Protein AF-A0A4P6JXM2-F1 (afdb_monomer)

Radius of gyration: 18.48 Å; Cα contacts (8 Å, |Δi|>4): 340; chains: 1; bounding box: 54×43×45 Å

Structure (mmCIF, N/CA/C/O backbone):
data_AF-A0A4P6JXM2-F1
#
_entry.id   AF-A0A4P6JXM2-F1
#
loop_
_atom_site.group_PDB
_atom_site.id
_atom_site.type_symbol
_atom_site.label_atom_id
_atom_site.label_alt_id
_atom_site.label_comp_id
_atom_site.label_asym_id
_atom_site.label_entity_id
_atom_site.label_seq_id
_atom_site.pdbx_PDB_ins_code
_atom_site.Cartn_x
_atom_site.Cartn_y
_atom_site.Cartn_z
_atom_site.occupancy
_atom_site.B_iso_or_equiv
_atom_site.auth_seq_id
_atom_site.auth_comp_id
_atom_site.auth_asym_id
_atom_site.auth_atom_id
_atom_site.pdbx_PDB_model_num
ATOM 1 N N . MET A 1 1 ? 5.314 -1.981 25.422 1.00 39.31 1 MET A N 1
ATOM 2 C CA . MET A 1 1 ? 3.845 -2.108 25.389 1.00 39.31 1 MET A CA 1
ATOM 3 C C . MET A 1 1 ? 3.475 -2.281 23.929 1.00 39.31 1 MET A C 1
ATOM 5 O O . MET A 1 1 ? 3.374 -1.284 23.226 1.00 39.31 1 MET A O 1
ATOM 9 N N . GLU A 1 2 ? 3.422 -3.528 23.458 1.00 47.41 2 GLU A N 1
ATOM 10 C CA . GLU A 1 2 ? 2.857 -3.852 22.143 1.00 47.41 2 GLU A CA 1
ATOM 11 C C . GLU A 1 2 ? 1.411 -3.376 22.163 1.00 47.41 2 GLU A C 1
ATOM 13 O O . GLU A 1 2 ? 0.568 -3.934 22.863 1.00 47.41 2 GLU A O 1
ATOM 18 N N . ARG A 1 3 ? 1.136 -2.256 21.499 1.00 58.00 3 ARG A N 1
ATOM 19 C CA . ARG A 1 3 ? -0.247 -1.892 21.225 1.00 58.00 3 ARG A CA 1
ATOM 20 C C . ARG A 1 3 ? -0.728 -2.881 20.171 1.00 58.00 3 ARG A C 1
ATOM 22 O O . ARG A 1 3 ? -0.088 -3.007 19.132 1.00 58.00 3 ARG A O 1
ATOM 29 N N . ASP A 1 4 ? -1.815 -3.578 20.479 1.00 75.75 4 ASP A N 1
ATOM 30 C CA . ASP A 1 4 ? -2.520 -4.462 19.554 1.00 75.75 4 ASP A CA 1
ATOM 31 C C . ASP A 1 4 ? -2.720 -3.745 18.208 1.00 75.75 4 ASP A C 1
ATOM 33 O O . ASP A 1 4 ? -3.303 -2.654 18.163 1.00 75.75 4 ASP A O 1
ATOM 37 N N . LEU A 1 5 ? -2.197 -4.335 17.126 1.00 71.56 5 LEU A N 1
ATOM 38 C CA . LEU A 1 5 ? -2.261 -3.772 15.777 1.00 71.56 5 LEU A CA 1
ATOM 39 C C . LEU A 1 5 ? -3.699 -3.412 15.426 1.00 71.56 5 LEU A C 1
ATOM 41 O O . LEU A 1 5 ? -3.955 -2.329 14.906 1.00 71.56 5 LEU A O 1
ATOM 45 N N . GLN A 1 6 ? -4.645 -4.291 15.760 1.00 80.94 6 GLN A N 1
ATOM 46 C CA . GLN A 1 6 ? -6.045 -4.072 15.429 1.00 80.94 6 GLN A CA 1
ATOM 47 C C . GLN A 1 6 ? -6.554 -2.781 16.066 1.00 80.94 6 GLN A C 1
ATOM 49 O O . GLN A 1 6 ? -7.245 -2.002 15.415 1.00 80.94 6 GLN A O 1
ATOM 54 N N . THR A 1 7 ? -6.182 -2.536 17.323 1.00 83.19 7 THR A N 1
ATOM 55 C CA . THR A 1 7 ? -6.529 -1.312 18.043 1.00 83.19 7 THR A CA 1
ATOM 56 C C . THR A 1 7 ? -5.940 -0.076 17.362 1.00 83.19 7 THR A C 1
ATOM 58 O O . THR A 1 7 ? -6.651 0.911 17.189 1.00 83.19 7 THR A O 1
ATOM 61 N N . LEU A 1 8 ? -4.681 -0.125 16.918 1.00 82.50 8 LEU A N 1
ATOM 62 C CA . LEU A 1 8 ? -4.044 1.003 16.230 1.00 82.50 8 LEU A CA 1
ATOM 63 C C . LEU A 1 8 ? -4.659 1.291 14.858 1.00 82.50 8 LEU A C 1
ATOM 65 O O . LEU A 1 8 ? -4.983 2.444 14.580 1.00 82.50 8 LEU A O 1
ATOM 69 N N . VAL A 1 9 ? -4.865 0.268 14.022 1.00 86.06 9 VAL A N 1
ATOM 70 C CA . VAL A 1 9 ? -5.478 0.453 12.695 1.00 86.06 9 VAL A CA 1
ATOM 71 C C . VAL A 1 9 ? -6.907 0.985 12.825 1.00 86.06 9 VAL A C 1
ATOM 73 O O . VAL A 1 9 ? -7.291 1.892 12.091 1.00 86.06 9 VAL A O 1
ATOM 76 N N . LYS A 1 10 ? -7.677 0.504 13.810 1.00 88.12 10 LYS A N 1
ATOM 77 C CA . LYS A 1 10 ? -9.028 1.017 14.106 1.00 88.12 10 LYS A CA 1
ATOM 78 C C . LYS A 1 10 ? -9.034 2.478 14.560 1.00 88.12 10 LYS A C 1
ATOM 80 O O . LYS A 1 10 ? -10.001 3.186 14.311 1.00 88.12 10 LYS A O 1
ATOM 85 N N . GLN A 1 11 ? -7.985 2.923 15.252 1.00 87.38 11 GLN A N 1
ATOM 86 C CA . GLN A 1 11 ? -7.869 4.291 15.770 1.00 87.38 11 GLN A CA 1
ATOM 87 C C . GLN A 1 11 ? -7.306 5.287 14.748 1.00 87.38 11 GLN A C 1
ATOM 89 O O . GLN A 1 11 ? -7.303 6.492 15.016 1.00 87.38 11 GLN A O 1
ATOM 94 N N . ALA A 1 12 ? -6.819 4.817 13.597 1.00 87.44 12 ALA A N 1
ATOM 95 C CA . ALA A 1 12 ? -6.304 5.689 12.554 1.00 87.44 12 ALA A CA 1
ATOM 96 C C . ALA A 1 12 ? -7.409 6.617 12.030 1.00 87.44 12 ALA A C 1
ATOM 98 O O . ALA A 1 12 ? -8.479 6.173 11.622 1.00 87.44 12 ALA A O 1
ATOM 99 N N . LYS A 1 13 ? -7.121 7.924 12.012 1.00 88.25 13 LYS A N 1
ATOM 100 C CA . LYS A 1 13 ? -8.018 8.969 11.479 1.00 88.25 13 LYS A CA 1
ATOM 101 C C . LYS A 1 13 ? -8.026 9.037 9.948 1.00 88.25 13 LYS A C 1
ATOM 103 O O . LYS A 1 13 ? -8.664 9.908 9.370 1.00 88.25 13 LYS A O 1
ATOM 108 N N . PHE A 1 14 ? -7.285 8.145 9.307 1.00 89.81 14 PHE A N 1
ATOM 109 C CA . PHE A 1 14 ? -7.137 8.041 7.869 1.00 89.81 14 PHE A CA 1
ATOM 110 C C . PHE A 1 14 ? -7.419 6.602 7.435 1.00 89.81 14 PHE A C 1
ATOM 112 O O . PHE A 1 14 ? -7.177 5.667 8.209 1.00 89.81 14 PHE A O 1
ATOM 119 N N . PRO A 1 15 ? -7.912 6.407 6.203 1.00 92.06 15 PRO A N 1
ATOM 120 C CA . PRO A 1 15 ? -8.035 5.082 5.626 1.00 92.06 15 PRO A CA 1
ATOM 121 C C . PRO A 1 15 ? -6.678 4.375 5.565 1.00 92.06 15 PRO A C 1
ATOM 123 O O . PRO A 1 15 ? -5.698 4.915 5.051 1.00 92.06 15 PRO A O 1
ATOM 126 N N . VAL A 1 16 ? -6.642 3.153 6.076 1.00 90.94 16 VAL A N 1
ATOM 127 C CA . VAL A 1 16 ? -5.524 2.221 5.969 1.00 90.94 16 VAL A CA 1
ATOM 128 C C . VAL A 1 16 ? -5.906 1.186 4.931 1.00 90.94 16 VAL A C 1
ATOM 130 O O . VAL A 1 16 ? -6.971 0.572 5.025 1.00 90.94 16 VAL A O 1
ATOM 133 N N . TYR A 1 17 ? -5.048 1.011 3.936 1.00 91.19 17 TYR A N 1
ATOM 134 C CA . TYR A 1 17 ? -5.307 0.120 2.812 1.00 91.19 17 TYR A CA 1
ATOM 135 C C . TYR A 1 17 ? -4.596 -1.216 2.999 1.00 91.19 17 TYR A C 1
ATOM 137 O O . TYR A 1 17 ? -3.490 -1.269 3.530 1.00 91.19 17 TYR A O 1
ATOM 145 N N . GLY A 1 18 ? -5.226 -2.293 2.539 1.00 88.69 18 GLY A N 1
ATOM 146 C CA . GLY A 1 18 ? -4.646 -3.633 2.483 1.00 88.69 18 GLY A CA 1
ATOM 147 C C . GLY A 1 18 ? -5.402 -4.523 1.497 1.00 88.69 18 GLY A C 1
ATOM 148 O O . GLY A 1 18 ? -6.355 -4.071 0.863 1.00 88.69 18 GLY A O 1
ATOM 149 N N . LEU A 1 19 ? -4.995 -5.786 1.368 1.00 86.06 19 LEU A N 1
ATOM 150 C CA . LEU A 1 19 ? -5.594 -6.738 0.430 1.00 86.06 19 LEU A CA 1
ATOM 151 C C . LEU A 1 19 ? -6.576 -7.701 1.106 1.00 86.06 19 LEU A C 1
ATOM 153 O O . LEU A 1 19 ? -6.327 -8.219 2.189 1.00 86.06 19 LEU A O 1
ATOM 157 N N . ALA A 1 20 ? -7.681 -8.000 0.423 1.00 77.94 20 ALA A N 1
ATOM 158 C CA . ALA A 1 20 ? -8.535 -9.123 0.792 1.00 77.94 20 ALA A CA 1
ATOM 159 C C . ALA A 1 20 ? -7.985 -10.430 0.197 1.00 77.94 20 ALA A C 1
ATOM 161 O O . ALA A 1 20 ? -7.642 -10.471 -0.982 1.00 77.94 20 ALA A O 1
ATOM 162 N N . GLY A 1 21 ? -8.001 -11.509 0.981 1.00 66.19 21 GLY A N 1
ATOM 163 C CA . GLY A 1 21 ? -7.594 -12.843 0.532 1.00 66.19 21 GLY A CA 1
ATOM 164 C C . GLY A 1 21 ? -6.140 -13.144 0.876 1.00 66.19 21 GLY A C 1
ATOM 165 O O . GLY A 1 21 ? -5.266 -12.371 0.521 1.00 66.19 21 GLY A O 1
ATOM 166 N N . ASN A 1 22 ? -5.940 -14.255 1.595 1.00 58.00 22 ASN A N 1
ATOM 167 C CA . ASN A 1 22 ? -4.700 -14.772 2.193 1.00 58.00 22 ASN A CA 1
ATOM 168 C C . ASN A 1 22 ? -3.392 -14.371 1.481 1.00 58.00 22 ASN A C 1
ATOM 170 O O . ASN A 1 22 ? -2.848 -15.194 0.743 1.00 58.00 22 ASN A O 1
ATOM 174 N N . PRO A 1 23 ? -2.822 -13.178 1.736 1.00 59.41 23 PRO A N 1
ATOM 175 C CA . PRO A 1 23 ? -1.459 -12.912 1.319 1.00 59.41 23 PRO A CA 1
ATOM 176 C C . PRO A 1 23 ? -0.582 -13.746 2.254 1.00 59.41 23 PRO A C 1
ATOM 178 O O . PRO A 1 23 ? -0.659 -13.603 3.480 1.00 59.41 23 PRO A O 1
ATOM 181 N N . HIS A 1 24 ? 0.206 -14.664 1.707 1.00 54.72 24 HIS A N 1
ATOM 182 C CA . HIS A 1 24 ? 1.182 -15.387 2.512 1.00 54.72 24 HIS A CA 1
ATOM 183 C C . HIS A 1 24 ? 2.220 -14.385 3.052 1.00 54.72 24 HIS A C 1
ATOM 185 O O . HIS A 1 24 ? 2.596 -13.430 2.374 1.00 54.72 24 HIS A O 1
ATOM 191 N N . ASN A 1 25 ? 2.682 -14.568 4.291 1.00 54.59 25 ASN A N 1
ATOM 192 C CA . ASN A 1 25 ? 3.687 -13.690 4.907 1.00 54.59 25 ASN A CA 1
ATOM 193 C C . ASN A 1 25 ? 3.277 -12.203 4.978 1.00 54.59 25 ASN A C 1
ATOM 195 O O . ASN A 1 25 ? 4.122 -11.324 4.812 1.00 54.59 25 ASN A O 1
ATOM 199 N N . LEU A 1 26 ? 1.996 -11.897 5.209 1.00 57.56 26 LEU A N 1
ATOM 200 C CA . LEU A 1 26 ? 1.593 -10.533 5.554 1.00 57.56 26 LEU A CA 1
ATOM 201 C C . LEU A 1 26 ? 2.164 -10.152 6.928 1.00 57.56 26 LEU A C 1
ATOM 203 O O . LEU A 1 26 ? 1.788 -10.696 7.965 1.00 57.56 26 LEU A O 1
ATOM 207 N N . THR A 1 27 ? 3.063 -9.181 6.920 1.00 56.16 27 THR A N 1
ATOM 208 C CA . THR A 1 27 ? 3.785 -8.637 8.060 1.00 56.16 27 THR A CA 1
ATOM 209 C C . THR A 1 27 ? 3.441 -7.160 8.234 1.00 56.16 27 THR A C 1
ATOM 211 O O . THR A 1 27 ? 3.540 -6.347 7.322 1.00 56.16 27 THR A O 1
ATOM 214 N N . LEU A 1 28 ? 3.066 -6.746 9.441 1.00 56.09 28 LEU A N 1
ATOM 215 C CA . LEU A 1 28 ? 3.112 -5.328 9.789 1.00 56.09 28 LEU A CA 1
ATOM 216 C C . LEU A 1 28 ? 4.582 -4.889 9.803 1.00 56.09 28 LEU A C 1
ATOM 218 O O . LEU A 1 28 ? 5.353 -5.362 10.636 1.00 56.09 28 LEU A O 1
ATOM 222 N N . HIS A 1 29 ? 4.972 -3.996 8.897 1.00 61.19 29 HIS A N 1
ATOM 223 C CA . HIS A 1 29 ? 6.368 -3.575 8.785 1.00 61.19 29 HIS A CA 1
ATOM 224 C C . HIS A 1 29 ? 6.705 -2.418 9.721 1.00 61.19 29 HIS A C 1
ATOM 226 O O . HIS A 1 29 ? 7.770 -2.416 10.337 1.00 61.19 29 HIS A O 1
ATOM 232 N N . SER A 1 30 ? 5.824 -1.422 9.840 1.00 59.56 30 SER A N 1
ATOM 233 C CA . SER A 1 30 ? 6.087 -0.267 10.699 1.00 59.56 30 SER A CA 1
ATOM 234 C C . SER A 1 30 ? 4.834 0.542 11.022 1.00 59.56 30 SER A C 1
ATOM 236 O O . SER A 1 30 ? 3.824 0.497 10.321 1.00 59.56 30 SER A O 1
ATOM 238 N N . ILE A 1 31 ? 4.921 1.299 12.114 1.00 62.62 31 ILE A N 1
ATOM 239 C CA . ILE A 1 31 ? 3.939 2.298 12.531 1.00 62.62 31 ILE A CA 1
ATOM 240 C C . ILE A 1 31 ? 4.691 3.616 12.701 1.00 62.62 31 ILE A C 1
ATOM 242 O O . ILE A 1 31 ? 5.679 3.669 13.437 1.00 62.62 31 ILE A O 1
ATOM 246 N N . GLY A 1 32 ? 4.226 4.668 12.032 1.00 60.72 32 GLY A N 1
ATOM 247 C CA . GLY A 1 32 ? 4.713 6.025 12.230 1.00 60.72 32 GLY A CA 1
ATOM 248 C C . GLY A 1 32 ? 3.842 6.772 13.230 1.00 60.72 32 GLY A C 1
ATOM 249 O O . GLY A 1 32 ? 2.612 6.728 13.172 1.00 60.72 32 GLY A O 1
ATOM 250 N N . THR A 1 33 ? 4.480 7.489 14.148 1.00 62.28 33 THR A N 1
ATOM 251 C CA . THR A 1 33 ? 3.801 8.458 15.013 1.00 62.28 33 THR A CA 1
ATOM 252 C C . THR A 1 33 ? 4.514 9.793 14.914 1.00 62.28 33 THR A C 1
ATOM 254 O O . THR A 1 33 ? 5.730 9.839 15.119 1.00 62.28 33 THR A O 1
ATOM 257 N N . SER A 1 34 ? 3.775 10.869 14.665 1.00 60.78 34 SER A N 1
ATOM 258 C CA . SER A 1 34 ? 4.279 12.226 14.843 1.00 60.78 34 SER A CA 1
ATOM 259 C C . SER A 1 34 ? 4.007 12.697 16.272 1.00 60.78 34 SER A C 1
ATOM 261 O O . SER A 1 34 ? 3.017 12.330 16.915 1.00 60.78 34 SER A O 1
ATOM 263 N N . TRP A 1 35 ? 4.937 13.492 16.792 1.00 53.62 35 TRP A N 1
ATOM 264 C CA . TRP A 1 35 ? 4.847 14.090 18.117 1.00 53.62 35 TRP A CA 1
ATOM 265 C C . TRP A 1 35 ? 4.840 15.600 17.947 1.00 53.62 35 TRP A C 1
ATOM 267 O O . TRP A 1 35 ? 5.842 16.180 17.528 1.00 53.62 35 TRP A O 1
ATOM 277 N N . LEU A 1 36 ? 3.717 16.233 18.273 1.00 59.06 36 LEU A N 1
ATOM 278 C CA . LEU A 1 36 ? 3.655 17.682 18.400 1.00 59.06 36 LEU A CA 1
ATOM 279 C C . LEU A 1 36 ? 4.019 18.069 19.847 1.00 59.06 36 LEU A C 1
ATOM 281 O O . LEU A 1 36 ? 3.627 17.365 20.786 1.00 59.06 36 LEU A O 1
ATOM 285 N N . PRO A 1 37 ? 4.794 19.149 20.070 1.00 49.28 37 PRO A N 1
ATOM 286 C CA . PRO A 1 37 ? 5.128 19.599 21.417 1.00 49.28 37 PRO A CA 1
ATOM 287 C C . PRO A 1 37 ? 3.859 19.857 22.242 1.00 49.28 37 PRO A C 1
ATOM 289 O O . PRO A 1 37 ? 3.015 20.649 21.840 1.00 49.28 37 PRO A O 1
ATOM 292 N N . ASN A 1 38 ? 3.755 19.222 23.414 1.00 57.38 38 ASN A N 1
ATOM 293 C CA . ASN A 1 38 ? 2.612 19.297 24.342 1.00 57.38 38 ASN A CA 1
ATOM 294 C C . ASN A 1 38 ? 1.303 18.631 23.877 1.00 57.38 38 ASN A C 1
ATOM 296 O O . ASN A 1 38 ? 0.279 18.805 24.538 1.00 57.38 38 ASN A O 1
ATOM 300 N N . GLU A 1 39 ? 1.323 17.828 22.813 1.00 63.88 39 GLU A N 1
ATOM 301 C CA . GLU A 1 39 ? 0.159 17.052 22.378 1.00 63.88 39 GLU A CA 1
ATOM 302 C C . GLU A 1 39 ? 0.365 15.543 22.556 1.00 63.88 39 GLU A C 1
ATOM 304 O O . GLU A 1 39 ? 1.475 15.041 22.753 1.00 63.88 39 GLU A O 1
ATOM 309 N N . GLN A 1 40 ? -0.740 14.797 22.517 1.00 68.50 40 GLN A N 1
ATOM 310 C CA . GLN A 1 40 ? -0.688 13.339 22.465 1.00 68.50 40 GLN A CA 1
ATOM 311 C C . GLN A 1 40 ? -0.105 12.893 21.120 1.00 68.50 40 GLN A C 1
ATOM 313 O O . GLN A 1 40 ? -0.401 13.498 20.094 1.00 68.50 40 GLN A O 1
ATOM 318 N N . ALA A 1 41 ? 0.688 11.814 21.122 1.00 69.69 41 ALA A N 1
ATOM 319 C CA . ALA A 1 41 ? 1.208 11.211 19.896 1.00 69.69 41 ALA A CA 1
ATOM 320 C C . ALA A 1 41 ? 0.080 10.970 18.890 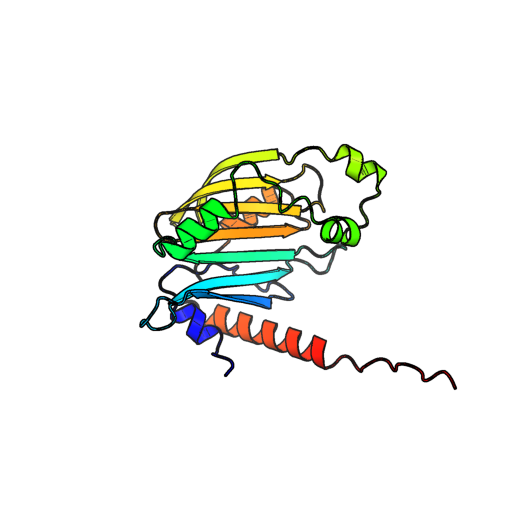1.00 69.69 41 ALA A C 1
ATOM 322 O O . ALA A 1 41 ? -0.892 10.272 19.202 1.00 69.69 41 ALA A O 1
ATOM 323 N N . ILE A 1 42 ? 0.235 11.512 17.685 1.00 73.81 42 ILE A N 1
ATOM 324 C CA . ILE A 1 42 ? -0.713 11.313 16.599 1.00 73.81 42 ILE A CA 1
ATOM 325 C C . ILE A 1 42 ? -0.159 10.196 15.722 1.00 73.81 42 ILE A C 1
ATOM 327 O O . ILE A 1 42 ? 0.968 10.248 15.233 1.00 73.81 42 ILE A O 1
ATOM 331 N N . LEU A 1 43 ? -0.956 9.146 15.550 1.00 82.31 43 LEU A N 1
ATOM 332 C CA . LEU A 1 43 ? -0.685 8.119 14.556 1.00 82.31 43 LEU A CA 1
ATOM 333 C C . LEU A 1 43 ? -0.762 8.774 13.174 1.00 82.3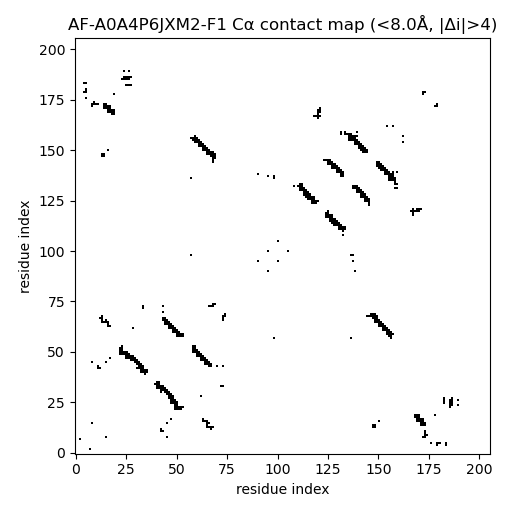1 43 LEU A C 1
ATOM 335 O O . LEU A 1 43 ? -1.826 9.269 12.803 1.00 82.31 43 LEU A O 1
ATOM 339 N N . ASN A 1 44 ? 0.351 8.799 12.443 1.00 83.44 44 ASN A N 1
ATOM 340 C CA . ASN A 1 44 ? 0.444 9.498 11.161 1.00 83.44 44 ASN A CA 1
ATOM 341 C C . ASN A 1 44 ? 0.730 8.565 9.983 1.00 83.44 44 ASN A C 1
ATOM 343 O O . ASN A 1 44 ? 0.467 8.952 8.844 1.00 83.44 44 ASN A O 1
ATOM 347 N N . SER A 1 45 ? 1.200 7.338 10.239 1.00 85.56 45 SER A N 1
ATOM 348 C CA . SER A 1 45 ? 1.297 6.307 9.211 1.00 85.56 45 SER A CA 1
ATOM 349 C C . SER A 1 45 ? 1.183 4.879 9.741 1.00 85.56 45 SER A C 1
ATOM 351 O O . SER A 1 45 ? 1.524 4.581 10.889 1.00 85.56 45 SER A O 1
ATOM 353 N N . ILE A 1 46 ? 0.713 3.980 8.877 1.00 86.00 46 ILE A N 1
ATOM 354 C CA . ILE A 1 46 ? 0.707 2.528 9.090 1.00 86.00 46 ILE A CA 1
ATOM 355 C C . ILE A 1 46 ? 1.232 1.852 7.823 1.00 86.00 46 ILE A C 1
ATOM 357 O O . ILE A 1 46 ? 0.710 2.111 6.738 1.00 86.00 46 ILE A O 1
ATOM 361 N N . SER A 1 47 ? 2.215 0.962 7.977 1.00 84.38 47 SER A N 1
ATOM 362 C CA . SER A 1 47 ? 2.854 0.229 6.878 1.00 84.38 47 SER A CA 1
ATOM 363 C C . SER A 1 47 ? 2.611 -1.272 6.994 1.00 84.38 47 SER A C 1
ATOM 365 O O . SER A 1 47 ? 3.036 -1.910 7.960 1.00 84.38 47 SER A O 1
ATOM 367 N N . LEU A 1 48 ? 1.975 -1.851 5.982 1.00 83.12 48 LEU A N 1
ATOM 368 C CA . LEU A 1 48 ? 1.734 -3.284 5.840 1.00 83.12 48 LEU A CA 1
ATOM 369 C C . LEU A 1 48 ? 2.635 -3.827 4.730 1.00 83.12 48 LEU A C 1
ATOM 371 O O . LEU A 1 48 ? 2.576 -3.318 3.619 1.00 83.12 48 LEU A O 1
ATOM 375 N N . GLY A 1 49 ? 3.441 -4.846 5.006 1.00 79.88 49 GLY A N 1
ATOM 376 C CA . GLY A 1 49 ? 4.178 -5.584 3.982 1.00 79.88 49 GLY A CA 1
ATOM 3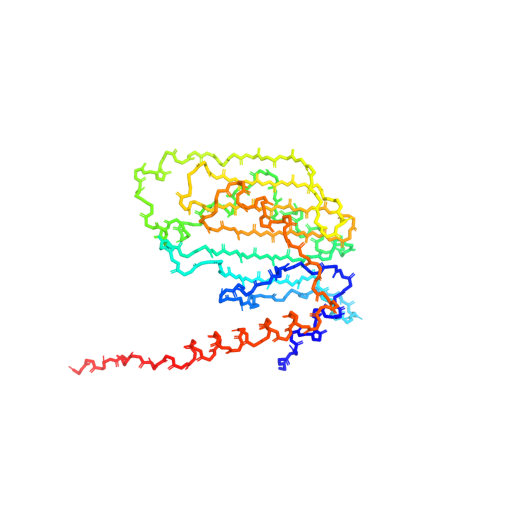77 C C . GLY A 1 49 ? 3.598 -6.977 3.785 1.00 79.88 49 GLY A C 1
ATOM 378 O O . GLY A 1 49 ? 3.125 -7.585 4.733 1.00 79.88 49 GLY A O 1
ATOM 379 N N . PHE A 1 50 ? 3.572 -7.492 2.566 1.00 77.31 50 PHE A N 1
ATOM 380 C CA . PHE A 1 50 ? 3.082 -8.840 2.281 1.00 77.31 50 PHE A CA 1
ATOM 381 C C . PHE A 1 50 ? 3.788 -9.474 1.099 1.00 77.31 50 PHE A C 1
ATOM 383 O O . PHE A 1 50 ? 4.392 -8.787 0.273 1.00 77.31 50 PHE A O 1
ATOM 390 N N . SER A 1 51 ? 3.668 -10.801 1.021 1.00 75.56 51 SER A N 1
ATOM 391 C CA . SER A 1 51 ? 4.036 -11.567 -0.162 1.00 75.56 51 SER A CA 1
ATOM 392 C C . SER A 1 51 ? 2.799 -12.150 -0.847 1.00 75.56 51 SER A C 1
ATOM 394 O O . SER A 1 51 ? 1.811 -12.486 -0.196 1.00 75.56 51 SER A O 1
ATOM 396 N N . ILE A 1 52 ? 2.818 -12.213 -2.178 1.00 69.50 52 ILE A N 1
ATOM 397 C CA . ILE A 1 52 ? 1.637 -12.615 -2.972 1.00 69.50 52 ILE A CA 1
ATOM 398 C C . ILE A 1 52 ? 1.763 -14.042 -3.495 1.00 69.50 52 ILE A C 1
ATOM 400 O O . ILE A 1 52 ? 0.752 -14.702 -3.682 1.00 69.50 52 ILE A O 1
ATOM 404 N N . ASP A 1 53 ? 2.988 -14.546 -3.628 1.00 65.38 53 ASP A N 1
ATOM 405 C CA . ASP A 1 53 ? 3.265 -15.922 -4.019 1.00 65.38 53 ASP A CA 1
ATOM 406 C C . ASP A 1 53 ? 4.606 -16.391 -3.446 1.00 65.38 53 ASP A C 1
ATOM 408 O O . ASP A 1 53 ? 5.593 -15.652 -3.461 1.00 65.38 53 ASP A O 1
ATOM 412 N N . ASP A 1 54 ? 4.661 -17.658 -3.030 1.00 56.81 54 ASP A N 1
ATOM 413 C CA . ASP A 1 54 ? 5.900 -18.344 -2.631 1.00 56.81 54 ASP A CA 1
ATOM 414 C C . ASP A 1 54 ? 6.635 -18.988 -3.835 1.00 56.81 54 ASP A C 1
ATOM 416 O O . ASP A 1 54 ? 7.616 -19.715 -3.655 1.00 56.81 54 ASP A O 1
ATOM 420 N N . THR A 1 55 ? 6.151 -18.793 -5.073 1.00 53.16 55 THR A N 1
ATOM 421 C CA . THR A 1 55 ? 6.428 -19.719 -6.196 1.00 53.16 55 THR A CA 1
ATOM 422 C C . THR A 1 55 ? 6.968 -19.130 -7.508 1.00 53.16 55 THR A C 1
ATOM 424 O O . THR A 1 55 ? 7.110 -19.878 -8.480 1.00 53.16 55 THR A O 1
ATOM 427 N N . PRO A 1 56 ? 7.490 -17.892 -7.534 1.00 52.25 56 PRO A N 1
ATOM 428 C CA . PRO A 1 56 ? 8.829 -17.786 -8.112 1.00 52.25 56 PRO A CA 1
ATOM 429 C C . PRO A 1 56 ? 9.804 -17.034 -7.208 1.00 52.25 56 PRO A C 1
ATOM 431 O O . PRO A 1 56 ? 9.461 -16.081 -6.522 1.00 52.25 56 PRO A O 1
ATOM 434 N N . HIS A 1 57 ? 11.059 -17.484 -7.209 1.00 53.69 57 HIS A N 1
ATOM 435 C CA . HIS A 1 57 ? 12.168 -16.734 -6.630 1.00 53.69 57 HIS A CA 1
ATOM 436 C C . HIS A 1 57 ? 12.585 -15.599 -7.579 1.00 53.69 57 HIS A C 1
ATOM 438 O O . HIS A 1 57 ? 12.867 -15.885 -8.746 1.00 53.69 57 HIS A O 1
ATOM 444 N N . PRO A 1 58 ? 12.721 -14.351 -7.097 1.00 56.22 58 PRO A N 1
ATOM 445 C CA . PRO A 1 58 ? 12.469 -13.885 -5.729 1.00 56.22 58 PRO A CA 1
ATOM 446 C C . PRO A 1 58 ? 10.967 -13.649 -5.456 1.00 56.22 58 PRO A C 1
ATOM 448 O O . PRO A 1 58 ? 10.258 -13.240 -6.375 1.00 56.22 58 PRO A O 1
ATOM 451 N N . PRO A 1 59 ? 10.493 -13.883 -4.212 1.00 65.50 59 PRO A N 1
ATOM 452 C CA . PRO A 1 59 ? 9.082 -13.731 -3.861 1.00 65.50 59 PRO A CA 1
ATOM 453 C C . PRO A 1 59 ? 8.599 -12.310 -4.147 1.00 65.50 59 PRO A C 1
ATOM 455 O O . PRO A 1 59 ? 9.327 -11.339 -3.912 1.00 65.50 59 PRO A O 1
ATOM 458 N N . ILE A 1 60 ? 7.360 -12.194 -4.631 1.00 73.06 60 ILE A N 1
ATOM 459 C CA . ILE A 1 60 ? 6.718 -10.894 -4.821 1.00 73.06 60 ILE A CA 1
ATOM 460 C C . ILE A 1 60 ? 6.543 -10.276 -3.445 1.00 73.06 60 ILE A C 1
ATOM 462 O O . ILE A 1 60 ? 5.794 -10.822 -2.641 1.00 73.06 60 ILE A O 1
ATOM 466 N N . ARG A 1 61 ? 7.207 -9.150 -3.189 1.00 76.25 61 ARG A N 1
ATOM 467 C CA . ARG A 1 61 ? 7.080 -8.400 -1.939 1.00 76.25 61 ARG A CA 1
ATOM 468 C C . ARG A 1 61 ? 6.433 -7.062 -2.220 1.00 76.25 61 ARG A C 1
ATOM 470 O O . ARG A 1 61 ? 6.817 -6.381 -3.166 1.00 76.25 61 ARG A O 1
ATOM 477 N N . VAL A 1 62 ? 5.486 -6.687 -1.378 1.00 78.31 62 VAL A N 1
ATOM 478 C CA . VAL A 1 62 ? 4.787 -5.410 -1.449 1.00 78.31 62 VAL A CA 1
ATOM 479 C C . VAL A 1 62 ? 4.825 -4.781 -0.079 1.00 78.31 62 VAL A C 1
ATOM 481 O O . VAL A 1 62 ? 4.321 -5.384 0.857 1.00 78.31 62 VAL A O 1
ATOM 484 N N . ASP A 1 63 ? 5.371 -3.576 0.020 1.00 82.12 63 ASP A N 1
ATOM 485 C CA . ASP A 1 63 ? 5.286 -2.746 1.216 1.00 82.12 63 ASP A CA 1
ATOM 486 C C . ASP A 1 63 ? 4.331 -1.582 0.920 1.00 82.12 63 ASP A C 1
ATOM 488 O O . ASP A 1 63 ? 4.565 -0.784 0.017 1.00 82.12 63 ASP A O 1
ATOM 492 N N . LEU A 1 64 ? 3.231 -1.497 1.666 1.00 86.25 64 LEU A N 1
ATOM 493 C CA . LEU A 1 64 ? 2.123 -0.567 1.475 1.00 86.25 64 LEU A CA 1
ATOM 494 C C . LEU A 1 64 ? 1.959 0.311 2.717 1.00 86.25 64 LEU A C 1
ATOM 496 O O . LEU A 1 64 ? 1.534 -0.153 3.773 1.00 86.25 64 LEU A O 1
ATOM 500 N N . THR A 1 65 ? 2.257 1.598 2.587 1.00 87.56 65 THR A N 1
ATOM 501 C CA . THR A 1 65 ? 2.179 2.571 3.679 1.00 87.56 65 THR A CA 1
ATOM 502 C C . THR A 1 65 ? 1.060 3.570 3.449 1.00 87.56 65 THR A C 1
ATOM 504 O O . THR A 1 65 ? 1.051 4.294 2.455 1.00 87.56 65 THR A O 1
ATOM 507 N N . SER A 1 66 ? 0.130 3.631 4.397 1.00 90.44 66 SER A N 1
ATOM 508 C CA . SER A 1 66 ? -0.928 4.640 4.450 1.00 90.44 66 SER A CA 1
ATOM 509 C C . SER A 1 66 ? -0.509 5.764 5.392 1.00 90.44 66 SER A C 1
ATOM 511 O O . SER A 1 66 ? -0.093 5.489 6.516 1.00 90.44 66 SER A O 1
ATOM 513 N N . TYR A 1 67 ? -0.644 7.012 4.958 1.00 88.25 67 TYR A N 1
ATOM 514 C CA . TYR A 1 67 ? -0.329 8.213 5.729 1.00 88.25 67 TYR A CA 1
ATOM 515 C C . TYR A 1 67 ? -1.544 9.129 5.860 1.00 88.25 67 TYR A C 1
ATOM 517 O O . TYR A 1 67 ? -2.379 9.207 4.952 1.00 88.25 67 TYR A O 1
ATOM 525 N N . TYR A 1 68 ? -1.587 9.898 6.947 1.00 87.75 68 TYR A N 1
ATOM 526 C CA . TYR A 1 68 ? -2.583 10.946 7.129 1.00 87.75 68 TYR A CA 1
ATOM 527 C C . TYR A 1 68 ? -2.227 12.196 6.311 1.00 87.75 68 TYR A C 1
ATOM 529 O O . TYR A 1 68 ? -1.286 12.910 6.650 1.00 87.75 68 TYR A O 1
ATOM 537 N N . ALA A 1 69 ? -2.984 12.487 5.247 1.00 83.00 69 ALA A N 1
ATOM 538 C CA . ALA A 1 69 ? -2.664 13.606 4.349 1.00 83.00 69 ALA A CA 1
ATOM 539 C C . ALA A 1 69 ? -2.837 14.990 5.002 1.00 83.00 69 ALA A C 1
ATOM 541 O O . ALA A 1 69 ? -2.193 15.948 4.586 1.00 83.00 69 ALA A O 1
ATOM 542 N N . GLN A 1 70 ? -3.692 15.094 6.022 1.00 80.12 70 GLN A N 1
ATOM 543 C CA . GLN A 1 70 ? -3.993 16.359 6.701 1.00 80.12 70 GLN A CA 1
ATOM 544 C C . GLN A 1 70 ? -3.010 16.692 7.834 1.00 80.12 70 GLN A C 1
ATOM 546 O O . GLN A 1 70 ? -3.110 17.761 8.429 1.00 80.12 70 GLN A O 1
ATOM 551 N N . ASP A 1 71 ? -2.072 15.797 8.155 1.00 76.25 71 ASP A N 1
ATOM 552 C CA . ASP A 1 71 ? -0.993 16.109 9.090 1.00 76.25 71 ASP A CA 1
ATOM 553 C C . ASP A 1 71 ? 0.078 16.945 8.374 1.00 76.25 71 ASP A C 1
ATOM 555 O O . ASP A 1 71 ? 0.812 16.434 7.527 1.00 76.25 71 ASP A O 1
ATOM 559 N N . GLU A 1 72 ? 0.182 18.234 8.712 1.00 67.69 72 GLU A N 1
ATOM 560 C CA . GLU A 1 72 ? 1.130 19.174 8.090 1.00 67.69 72 GLU A CA 1
ATOM 561 C C . GLU A 1 72 ? 2.587 18.697 8.191 1.00 67.69 72 GLU A C 1
ATOM 563 O O . GLU A 1 72 ? 3.390 18.925 7.279 1.00 67.69 72 GLU A O 1
ATOM 568 N N . TYR A 1 73 ? 2.940 17.994 9.273 1.00 67.56 73 TYR A N 1
ATOM 569 C CA . TYR A 1 73 ? 4.272 17.415 9.435 1.00 67.56 73 TYR A CA 1
ATOM 570 C C . TYR A 1 73 ? 4.513 16.275 8.444 1.00 67.56 73 TYR A C 1
ATOM 572 O O . TYR A 1 73 ? 5.562 16.213 7.804 1.00 67.56 73 TYR A O 1
ATOM 580 N N . THR A 1 74 ? 3.525 15.399 8.268 1.00 67.31 74 THR A N 1
ATOM 581 C CA . THR A 1 74 ? 3.567 14.331 7.267 1.00 67.31 74 THR A CA 1
ATOM 582 C C . THR A 1 74 ? 3.613 14.905 5.857 1.00 67.31 74 THR A C 1
ATOM 584 O O . THR A 1 74 ? 4.445 14.479 5.065 1.00 67.31 74 THR A O 1
ATOM 587 N N . TRP A 1 75 ? 2.806 15.919 5.552 1.00 63.66 75 TRP A N 1
ATOM 588 C CA . TRP A 1 75 ? 2.792 16.565 4.241 1.00 63.66 75 TRP A CA 1
ATOM 589 C C . TRP A 1 75 ? 4.131 17.237 3.910 1.00 63.66 75 TRP A C 1
ATOM 591 O O . TRP A 1 75 ? 4.698 17.004 2.843 1.00 63.66 75 TRP A O 1
ATOM 601 N N . SER A 1 76 ? 4.688 18.015 4.843 1.00 61.44 76 SER A N 1
ATOM 602 C CA . SER A 1 76 ? 5.985 18.685 4.666 1.00 61.44 76 SER A CA 1
ATOM 603 C C . SER A 1 76 ? 7.147 17.695 4.582 1.00 61.44 76 SER A C 1
ATOM 605 O O . SER A 1 76 ? 7.980 17.817 3.689 1.00 61.44 76 SER A O 1
ATOM 607 N N . THR A 1 77 ? 7.168 16.672 5.437 1.00 64.50 77 THR A N 1
ATOM 608 C CA . THR A 1 77 ? 8.194 15.623 5.427 1.00 64.50 77 THR A CA 1
ATOM 609 C C . THR A 1 77 ? 8.107 14.775 4.159 1.00 64.50 77 THR A C 1
ATOM 611 O O . THR A 1 77 ? 9.124 14.509 3.530 1.00 64.50 77 THR A O 1
ATOM 614 N N . PHE A 1 78 ? 6.909 14.389 3.723 1.00 61.53 78 PHE A N 1
ATOM 615 C CA . PHE A 1 78 ? 6.724 13.511 2.568 1.00 61.53 78 PHE A CA 1
ATOM 616 C C . PHE A 1 78 ? 6.972 14.233 1.234 1.00 61.53 78 PHE A C 1
ATOM 618 O O . PHE A 1 78 ? 7.613 13.677 0.345 1.00 61.53 78 PHE A O 1
ATOM 625 N N . ILE A 1 79 ? 6.551 15.498 1.100 1.00 56.81 79 ILE A N 1
ATOM 626 C CA . ILE A 1 79 ? 6.847 16.317 -0.090 1.00 56.81 79 ILE A CA 1
ATOM 627 C C . ILE A 1 79 ? 8.336 16.666 -0.184 1.00 56.81 79 ILE A C 1
ATOM 629 O O . ILE A 1 79 ? 8.865 16.775 -1.289 1.00 56.81 79 ILE A O 1
ATOM 633 N N . GLN A 1 80 ? 9.025 16.831 0.950 1.00 51.75 80 GLN A N 1
ATOM 634 C CA . GLN A 1 80 ? 10.452 17.169 0.963 1.00 51.75 80 GLN A CA 1
ATOM 635 C C . GLN A 1 80 ? 11.371 15.942 0.851 1.00 51.75 80 GLN A C 1
ATOM 637 O O . GLN A 1 80 ? 12.416 16.042 0.212 1.00 51.75 80 GLN A O 1
ATOM 642 N N . LEU A 1 81 ? 10.999 14.794 1.435 1.00 47.91 81 LEU A N 1
ATOM 643 C CA . LEU A 1 81 ? 11.783 13.549 1.375 1.00 47.91 81 LEU A CA 1
ATOM 644 C C . LEU A 1 81 ? 11.565 12.749 0.087 1.00 47.91 81 LEU A C 1
ATOM 646 O O . LEU A 1 81 ? 12.414 11.931 -0.257 1.00 47.91 81 LEU A O 1
ATOM 650 N N . VAL A 1 82 ? 10.483 13.009 -0.653 1.00 48.88 82 VAL A N 1
ATOM 651 C CA . VAL A 1 82 ? 10.260 12.442 -1.991 1.00 48.88 82 VAL A CA 1
ATOM 652 C C . VAL A 1 82 ? 10.221 13.576 -3.022 1.00 48.88 82 VAL A C 1
ATOM 654 O O . VAL A 1 82 ? 9.144 13.930 -3.518 1.00 48.88 82 VAL A O 1
ATOM 657 N N . PRO A 1 83 ? 11.371 14.199 -3.360 1.00 40.97 83 PRO A N 1
ATOM 658 C CA . PRO A 1 83 ? 11.415 15.127 -4.477 1.00 40.97 83 PRO A CA 1
ATOM 659 C C . PRO A 1 83 ? 10.929 14.412 -5.745 1.00 40.97 83 PRO A C 1
ATOM 661 O O . PRO A 1 83 ? 11.348 13.278 -5.983 1.00 40.97 83 PRO A O 1
ATOM 664 N N . PRO A 1 84 ? 10.156 15.076 -6.625 1.00 43.81 84 PRO A N 1
ATOM 665 C CA . PRO A 1 84 ? 9.712 14.497 -7.901 1.00 43.81 84 PR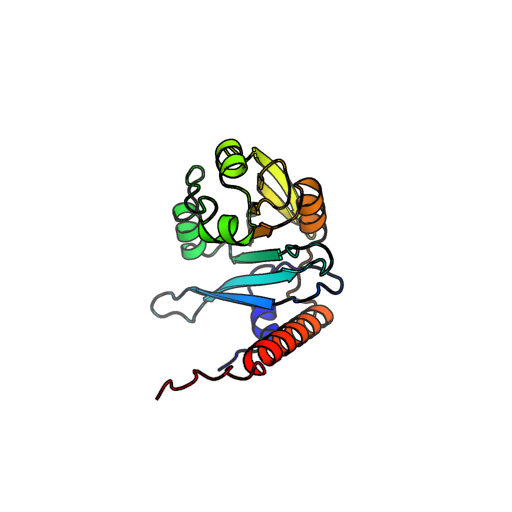O A CA 1
ATOM 666 C C . PRO A 1 84 ? 10.872 14.092 -8.836 1.00 43.81 84 PRO A C 1
ATOM 668 O O . PRO A 1 84 ? 10.652 13.471 -9.870 1.00 43.81 84 PRO A O 1
ATOM 671 N N . HIS A 1 85 ? 12.115 14.436 -8.476 1.00 38.62 85 HIS A N 1
ATOM 672 C CA . HIS A 1 85 ? 13.323 14.227 -9.273 1.00 38.62 85 HIS A CA 1
ATOM 673 C C . HIS A 1 85 ? 14.501 13.639 -8.486 1.00 38.62 85 HIS A C 1
ATOM 675 O O . HIS A 1 85 ? 15.638 13.727 -8.947 1.00 38.62 85 HIS A O 1
ATOM 681 N N . ARG A 1 86 ? 14.277 13.058 -7.299 1.00 38.47 86 ARG A N 1
ATOM 682 C CA . ARG A 1 86 ? 15.339 12.310 -6.615 1.00 38.47 86 ARG A CA 1
ATOM 683 C C . ARG A 1 86 ? 14.979 10.835 -6.522 1.00 38.47 86 ARG A C 1
ATOM 685 O O . ARG A 1 86 ? 14.275 10.446 -5.592 1.00 38.47 86 ARG A O 1
ATOM 692 N N . PRO A 1 87 ? 15.538 9.990 -7.401 1.00 41.59 87 PRO A N 1
ATOM 693 C CA . PRO A 1 87 ? 15.724 8.589 -7.081 1.00 41.59 87 PRO A CA 1
ATOM 694 C C . PRO A 1 87 ? 16.848 8.509 -6.032 1.00 41.59 87 PRO A C 1
ATOM 696 O O . PRO A 1 87 ? 17.937 8.035 -6.319 1.00 41.59 87 PRO A O 1
ATOM 699 N N . GLU A 1 88 ? 16.636 9.048 -4.827 1.00 39.81 88 GLU A N 1
ATOM 700 C CA . GLU A 1 88 ? 17.476 8.722 -3.661 1.00 39.81 88 GLU A CA 1
ATOM 701 C C . GLU A 1 88 ? 16.996 7.422 -2.995 1.00 39.81 88 GLU A C 1
ATOM 703 O O . GLU A 1 88 ? 17.788 6.755 -2.342 1.00 39.81 88 GLU A O 1
ATOM 708 N N . PHE A 1 89 ? 15.803 6.935 -3.366 1.00 42.31 89 PHE A N 1
ATOM 709 C CA . PHE A 1 89 ? 15.574 5.503 -3.602 1.00 42.31 89 PHE A CA 1
ATOM 710 C C . PHE A 1 89 ? 16.162 5.110 -4.968 1.00 42.31 89 PHE A C 1
ATOM 712 O O . PHE A 1 89 ? 15.496 4.567 -5.847 1.00 42.31 89 PHE A O 1
ATOM 719 N N . SER A 1 90 ? 17.428 5.465 -5.188 1.00 41.16 90 SER A N 1
ATOM 720 C CA . SER A 1 90 ? 18.250 4.899 -6.250 1.00 41.16 90 SER A CA 1
ATOM 721 C C . SER A 1 90 ? 18.294 3.439 -5.892 1.00 41.16 90 SER A C 1
ATOM 723 O O . SER A 1 90 ? 19.039 3.157 -4.960 1.00 41.16 90 SER A O 1
ATOM 725 N N . LEU A 1 91 ? 17.470 2.600 -6.545 1.00 46.44 91 LEU A N 1
ATOM 726 C CA . LEU A 1 91 ? 17.561 1.137 -6.589 1.00 46.44 91 LEU A CA 1
ATOM 727 C C . LEU A 1 91 ? 18.628 0.672 -5.615 1.00 46.44 91 LEU A C 1
ATOM 729 O O . LEU A 1 91 ? 19.788 0.582 -6.038 1.00 46.44 91 LEU A O 1
ATOM 733 N N . ASP A 1 92 ? 18.283 0.606 -4.316 1.00 45.88 92 ASP A N 1
ATOM 734 C CA . ASP A 1 92 ? 19.320 0.600 -3.286 1.00 45.88 92 ASP A CA 1
ATOM 735 C C . ASP A 1 92 ? 20.285 -0.497 -3.697 1.00 45.88 92 ASP A C 1
ATOM 737 O O . ASP A 1 92 ? 19.856 -1.577 -4.125 1.00 45.88 92 ASP A O 1
ATOM 741 N N . HIS A 1 93 ? 21.582 -0.197 -3.740 1.00 42.47 93 HIS A N 1
ATOM 742 C CA . HIS A 1 93 ? 22.542 -1.155 -4.277 1.00 42.47 93 HIS A CA 1
ATOM 743 C C . HIS A 1 93 ? 22.350 -2.514 -3.575 1.00 42.47 93 HIS A C 1
ATOM 745 O O . HIS A 1 93 ? 22.588 -3.545 -4.195 1.00 42.47 93 HIS A O 1
ATOM 751 N N . SER A 1 94 ? 21.822 -2.510 -2.341 1.00 41.22 94 SER A N 1
ATOM 752 C CA . SER A 1 94 ? 21.309 -3.655 -1.585 1.00 41.22 94 SER A CA 1
ATOM 753 C C . SER A 1 94 ? 20.115 -4.401 -2.231 1.00 41.22 94 SER A C 1
ATOM 755 O O . SER A 1 94 ? 20.208 -5.619 -2.386 1.00 41.22 94 SER A O 1
ATOM 757 N N . ALA A 1 95 ? 19.054 -3.719 -2.678 1.00 51.03 95 ALA A N 1
ATOM 758 C CA . ALA A 1 95 ? 17.864 -4.288 -3.323 1.00 51.03 95 ALA A CA 1
ATOM 759 C C . ALA A 1 95 ? 18.170 -4.889 -4.706 1.00 51.03 95 ALA A C 1
ATOM 761 O O . ALA A 1 95 ? 17.718 -5.978 -5.036 1.00 51.03 95 ALA A O 1
ATOM 762 N N . LEU A 1 96 ? 19.020 -4.248 -5.513 1.00 52.16 96 LEU A N 1
ATOM 763 C CA . LEU A 1 96 ? 19.484 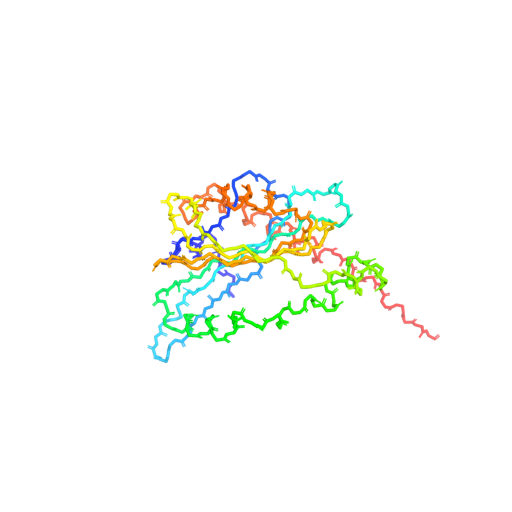-4.861 -6.767 1.00 52.16 96 LEU A CA 1
ATOM 764 C C . LEU A 1 96 ? 20.462 -6.021 -6.545 1.00 52.16 96 LEU A C 1
ATOM 766 O O . LEU A 1 96 ? 20.535 -6.939 -7.367 1.00 52.16 96 LEU A O 1
ATOM 770 N N . SER A 1 97 ? 21.249 -5.967 -5.467 1.00 46.25 97 SER A N 1
ATOM 771 C CA . SER A 1 97 ? 22.189 -7.040 -5.127 1.00 46.25 97 SER A CA 1
ATOM 772 C C . SER A 1 97 ? 21.468 -8.282 -4.611 1.00 46.25 97 SER A C 1
ATOM 774 O O . SER A 1 97 ? 21.890 -9.391 -4.937 1.00 46.25 97 SER A O 1
ATOM 776 N N . SER A 1 98 ? 20.369 -8.124 -3.865 1.00 50.16 98 SER A N 1
ATOM 777 C CA . SER A 1 98 ? 19.534 -9.246 -3.415 1.00 50.16 98 SER A CA 1
ATOM 778 C C . SER A 1 98 ? 18.803 -9.930 -4.575 1.00 50.16 98 SER A C 1
ATOM 780 O O . SER A 1 98 ? 18.628 -11.146 -4.556 1.00 50.16 98 SER A O 1
ATOM 782 N N . LEU A 1 99 ? 18.476 -9.178 -5.629 1.00 54.44 99 LEU A N 1
ATOM 783 C CA . LEU A 1 99 ? 17.852 -9.674 -6.859 1.00 54.44 99 LEU A CA 1
ATOM 784 C C . LEU A 1 99 ? 18.794 -10.426 -7.808 1.00 54.44 99 LEU A C 1
ATOM 786 O O . LEU A 1 99 ? 18.354 -10.897 -8.855 1.00 54.44 99 LEU A O 1
ATOM 790 N N . GLN A 1 100 ? 20.090 -10.513 -7.485 1.00 58.72 100 GLN A N 1
ATOM 791 C CA . GLN A 1 100 ? 21.119 -11.135 -8.328 1.00 58.72 100 GLN A CA 1
ATOM 792 C C . GLN A 1 100 ? 21.132 -10.627 -9.784 1.00 58.72 100 GLN A C 1
ATOM 794 O O . GLN A 1 100 ? 21.626 -11.321 -10.674 1.00 58.72 100 GLN A O 1
ATOM 799 N N . VAL A 1 101 ? 20.635 -9.410 -10.053 1.00 60.41 101 VAL A N 1
ATOM 800 C CA . VAL A 1 101 ? 20.624 -8.863 -11.416 1.00 60.41 101 VAL A CA 1
ATOM 801 C C . VAL A 1 101 ? 22.079 -8.704 -11.879 1.00 60.41 101 VAL A C 1
ATOM 803 O O . VAL A 1 101 ? 22.848 -7.944 -11.261 1.00 60.41 101 VAL A O 1
ATOM 806 N N . PRO A 1 102 ? 22.504 -9.390 -12.961 1.00 62.25 102 PRO A N 1
ATOM 807 C CA . PRO A 1 102 ? 23.871 -9.309 -13.450 1.00 62.25 102 PRO A CA 1
ATOM 808 C C . PRO A 1 102 ? 24.288 -7.855 -13.666 1.00 62.25 102 PRO A C 1
ATOM 810 O O . PRO A 1 102 ? 23.534 -7.057 -14.220 1.00 62.25 102 PRO A O 1
ATOM 813 N N . ALA A 1 103 ? 25.517 -7.500 -13.279 1.00 60.81 103 ALA A N 1
ATOM 814 C CA . ALA A 1 103 ? 26.030 -6.128 -13.402 1.00 60.81 103 ALA A CA 1
ATOM 815 C C . ALA A 1 103 ? 25.885 -5.554 -14.827 1.00 60.81 103 ALA A C 1
ATOM 817 O O . ALA A 1 103 ? 25.628 -4.366 -15.000 1.00 60.81 103 ALA A O 1
ATOM 818 N N . LYS A 1 104 ? 25.974 -6.421 -15.846 1.00 60.19 104 LYS A N 1
ATOM 819 C CA . LYS A 1 104 ? 25.738 -6.057 -17.247 1.00 60.19 104 LYS A CA 1
ATOM 820 C C . LYS A 1 104 ? 24.298 -5.615 -17.509 1.00 60.19 104 LYS A C 1
ATOM 822 O O . LYS A 1 104 ? 24.114 -4.634 -18.210 1.00 60.19 104 LYS A O 1
ATOM 827 N N . GLN A 1 105 ? 23.296 -6.287 -16.941 1.00 62.78 105 GLN A N 1
ATOM 828 C CA . GLN A 1 105 ? 21.894 -5.883 -17.082 1.00 62.78 105 GLN A CA 1
ATOM 829 C C . GLN A 1 105 ? 21.607 -4.602 -16.299 1.00 62.78 105 GLN A C 1
ATOM 831 O O . GLN A 1 105 ? 20.963 -3.715 -16.842 1.00 62.78 105 GLN A O 1
ATOM 836 N N . ARG A 1 106 ? 22.182 -4.448 -15.094 1.00 62.03 106 ARG A N 1
ATOM 837 C CA . ARG A 1 106 ? 22.062 -3.219 -14.285 1.00 62.03 106 ARG A CA 1
ATOM 838 C C . ARG A 1 106 ? 22.497 -1.964 -15.040 1.00 62.03 106 ARG A C 1
ATOM 840 O O . ARG A 1 106 ? 21.804 -0.958 -14.991 1.00 62.03 106 ARG A O 1
ATOM 847 N N . ALA A 1 107 ? 23.590 -2.051 -15.799 1.00 59.97 107 ALA A N 1
ATOM 848 C CA . ALA A 1 107 ? 24.077 -0.947 -16.627 1.00 59.97 107 ALA A CA 1
ATOM 849 C C . ALA A 1 107 ? 23.123 -0.544 -17.774 1.00 59.97 107 ALA A C 1
ATOM 851 O O . ALA A 1 107 ? 23.293 0.528 -18.343 1.00 59.97 107 ALA A O 1
ATOM 852 N N . HIS A 1 108 ? 22.139 -1.385 -18.117 1.00 60.62 108 HIS A N 1
ATOM 853 C CA . HIS A 1 108 ? 21.188 -1.163 -19.214 1.00 60.62 108 HIS A CA 1
ATOM 854 C C . HIS A 1 108 ? 19.758 -0.888 -18.729 1.00 60.62 108 HIS A C 1
ATOM 856 O O . HIS A 1 108 ? 18.884 -0.670 -19.562 1.00 60.62 108 HIS A O 1
ATOM 862 N N . LEU A 1 109 ? 19.496 -0.904 -17.415 1.00 67.31 109 LEU A N 1
ATOM 863 C CA . LEU A 1 109 ? 18.139 -0.714 -16.887 1.00 67.31 109 LEU A CA 1
ATOM 864 C C . LEU A 1 109 ? 17.590 0.691 -17.150 1.00 67.31 109 LEU A C 1
ATOM 866 O O . LEU A 1 109 ? 16.376 0.847 -17.228 1.00 67.31 109 LEU A O 1
ATOM 870 N N . GLY A 1 110 ? 18.469 1.681 -17.339 1.00 67.81 110 GLY A N 1
ATOM 871 C CA . GLY A 1 110 ? 18.070 3.062 -17.593 1.00 67.81 110 GLY A CA 1
ATOM 872 C C . GLY A 1 110 ? 17.258 3.669 -16.445 1.00 67.81 110 GLY A C 1
ATOM 873 O O . GLY A 1 110 ? 17.214 3.141 -15.329 1.00 67.81 110 GLY A O 1
ATOM 874 N N . GLU A 1 111 ? 16.631 4.808 -16.726 1.00 73.88 111 GLU A N 1
ATOM 875 C CA . GLU A 1 111 ? 15.683 5.450 -15.814 1.00 73.88 111 GLU A CA 1
ATOM 876 C C . GLU A 1 111 ? 14.353 4.677 -15.779 1.00 73.88 111 GLU A C 1
ATOM 878 O O . GLU A 1 111 ? 13.975 4.064 -16.785 1.00 73.88 111 GLU A O 1
ATOM 883 N N . PRO A 1 112 ? 13.631 4.686 -14.644 1.00 79.06 112 PRO A N 1
ATOM 884 C CA . PRO A 1 112 ? 12.311 4.080 -14.583 1.00 79.06 112 PRO A CA 1
ATOM 885 C C . PRO A 1 112 ? 11.353 4.779 -15.548 1.00 79.06 112 PRO A C 1
ATOM 887 O O . PRO A 1 112 ? 11.415 5.987 -15.779 1.00 79.06 112 PRO A O 1
ATOM 890 N N . LEU A 1 113 ? 10.402 4.012 -16.065 1.00 84.81 113 LEU A N 1
ATOM 891 C CA . LEU A 1 113 ? 9.251 4.559 -16.757 1.00 84.81 113 LEU A CA 1
ATOM 892 C C . LEU A 1 113 ? 8.286 5.143 -15.725 1.00 84.81 113 LEU A C 1
ATOM 894 O O . LEU A 1 113 ? 7.873 4.455 -14.786 1.00 84.81 113 LEU A O 1
ATOM 898 N N . VAL A 1 114 ? 7.898 6.398 -15.939 1.00 86.50 114 VAL A N 1
ATOM 899 C CA . VAL A 1 114 ? 6.992 7.134 -15.055 1.00 86.50 114 VAL A CA 1
ATOM 900 C C . VAL A 1 114 ? 5.613 7.229 -15.694 1.00 86.50 114 VAL A C 1
ATOM 902 O O . VAL A 1 114 ? 5.475 7.701 -16.822 1.00 86.50 114 VAL A O 1
ATOM 905 N N . SER A 1 115 ? 4.580 6.802 -14.971 1.00 88.25 115 SER A N 1
ATOM 906 C CA . SER A 1 115 ? 3.181 6.999 -15.358 1.00 88.25 115 SER A CA 1
ATOM 907 C C . SER A 1 115 ? 2.464 7.844 -14.319 1.00 88.25 115 SER A C 1
ATOM 909 O O . SER A 1 115 ? 2.465 7.485 -13.141 1.00 88.25 115 SER A O 1
ATOM 911 N N . ILE A 1 116 ? 1.838 8.932 -14.771 1.00 90.75 116 ILE A N 1
ATOM 912 C CA . ILE A 1 116 ? 1.055 9.850 -13.941 1.00 90.75 116 ILE A CA 1
ATOM 913 C C . ILE A 1 116 ? -0.362 9.912 -14.498 1.00 90.75 116 ILE A C 1
ATOM 915 O O . ILE A 1 116 ? -0.559 10.298 -15.649 1.00 90.75 116 ILE A O 1
ATOM 919 N N . ASP A 1 117 ? -1.340 9.535 -13.687 1.00 94.62 117 ASP A N 1
ATOM 920 C CA . ASP A 1 117 ? -2.761 9.559 -14.034 1.00 94.62 117 ASP A CA 1
ATOM 921 C C . ASP A 1 117 ? -3.635 9.512 -12.765 1.00 94.62 117 ASP A C 1
ATOM 923 O O . ASP A 1 117 ? -3.208 9.931 -11.688 1.00 94.62 117 ASP A O 1
ATOM 927 N N . GLN A 1 118 ? -4.892 9.086 -12.894 1.00 95.62 118 GLN A N 1
ATOM 928 C CA . GLN A 1 118 ? -5.817 8.916 -11.778 1.00 95.62 118 GLN A CA 1
ATOM 929 C C . GLN A 1 118 ? -6.182 7.439 -11.621 1.00 95.62 118 GLN A C 1
ATOM 931 O O . GLN A 1 118 ? -6.339 6.719 -12.607 1.00 95.62 118 GLN A O 1
ATOM 936 N N . MET A 1 119 ? -6.380 7.003 -10.381 1.00 94.75 119 MET A N 1
ATOM 937 C CA . MET A 1 119 ? -6.853 5.658 -10.053 1.00 94.75 119 MET A CA 1
ATOM 938 C C . MET A 1 119 ? -7.867 5.721 -8.919 1.00 94.75 119 MET A C 1
ATOM 940 O O . MET A 1 119 ? -7.724 6.523 -8.000 1.00 94.75 119 MET A O 1
ATOM 944 N N . SER A 1 120 ? -8.864 4.841 -8.956 1.00 94.19 120 SER A N 1
ATOM 945 C CA . SER A 1 120 ? -9.785 4.657 -7.838 1.00 94.19 120 SER A CA 1
ATOM 946 C C . SER A 1 120 ? -9.389 3.444 -6.999 1.00 94.19 120 SER A C 1
ATOM 948 O O . SER A 1 120 ? -9.197 2.357 -7.538 1.00 94.19 120 SER A O 1
ATOM 950 N N . ILE A 1 121 ? -9.306 3.626 -5.682 1.00 92.62 121 ILE A N 1
ATOM 951 C CA . ILE A 1 121 ? -9.104 2.563 -4.689 1.00 92.62 121 ILE A CA 1
ATOM 952 C C . ILE A 1 121 ? -10.178 2.720 -3.622 1.00 92.62 121 ILE A C 1
ATOM 954 O O . ILE A 1 121 ? -10.364 3.814 -3.094 1.00 92.62 121 ILE A O 1
ATOM 958 N N . ALA A 1 122 ? -10.902 1.641 -3.314 1.00 89.94 122 ALA A N 1
ATOM 959 C CA . ALA A 1 122 ? -11.978 1.645 -2.319 1.00 89.94 122 ALA A CA 1
ATOM 960 C C . ALA A 1 122 ? -12.975 2.822 -2.474 1.00 89.94 122 ALA A C 1
ATOM 962 O O . ALA A 1 122 ? -13.385 3.441 -1.498 1.00 89.94 122 ALA A O 1
ATOM 963 N N . SER A 1 123 ? -13.377 3.122 -3.715 1.00 89.12 123 SER A N 1
ATOM 964 C CA . SER A 1 123 ? -14.268 4.243 -4.088 1.00 89.12 123 SER A CA 1
ATOM 965 C C . SER A 1 123 ? -13.693 5.656 -3.907 1.00 89.12 123 SER A C 1
ATOM 967 O O . SER A 1 123 ? -14.413 6.629 -4.116 1.00 89.12 123 SER A O 1
ATOM 969 N N . LEU A 1 124 ? -12.410 5.793 -3.566 1.00 91.94 124 LEU A N 1
ATOM 970 C CA . LEU A 1 124 ? -11.709 7.074 -3.503 1.00 91.94 124 LEU A CA 1
ATOM 971 C C . LEU A 1 124 ? -10.806 7.241 -4.720 1.00 91.94 124 LEU A C 1
ATOM 973 O O . LEU A 1 124 ? -10.080 6.321 -5.090 1.00 91.94 124 LEU A O 1
ATOM 977 N N . THR A 1 125 ? -10.840 8.420 -5.332 1.00 95.00 125 THR A N 1
ATOM 978 C CA . THR A 1 125 ? -9.986 8.757 -6.476 1.00 95.00 125 THR A CA 1
ATOM 979 C C . THR A 1 125 ? -8.685 9.383 -5.992 1.00 95.00 125 THR A C 1
ATOM 981 O O . THR A 1 125 ? -8.692 10.281 -5.151 1.00 95.00 125 THR A O 1
ATOM 984 N N . PHE A 1 126 ? -7.574 8.904 -6.537 1.00 94.12 126 PHE A N 1
ATOM 985 C CA . PHE A 1 126 ? -6.224 9.338 -6.223 1.00 94.12 126 PHE A CA 1
ATOM 986 C C . PHE A 1 126 ? -5.522 9.857 -7.465 1.00 94.12 126 PHE A C 1
ATOM 988 O O . PHE A 1 126 ? -5.604 9.243 -8.531 1.00 94.12 126 PHE A O 1
ATOM 995 N N . SER A 1 127 ? -4.718 10.900 -7.273 1.00 93.81 127 SER A N 1
ATOM 996 C CA . SER A 1 127 ? -3.632 11.210 -8.196 1.00 93.81 127 SER A CA 1
ATOM 997 C C . SER A 1 127 ? -2.539 10.172 -8.016 1.00 93.81 127 SER A C 1
ATOM 999 O O . SER A 1 127 ? -1.998 10.038 -6.919 1.00 93.81 127 SER A O 1
ATOM 1001 N N . ARG A 1 128 ? -2.257 9.416 -9.074 1.00 92.94 128 ARG A N 1
ATOM 1002 C CA . ARG A 1 128 ? -1.341 8.281 -9.073 1.00 92.94 128 ARG A CA 1
ATOM 1003 C C . ARG A 1 128 ? -0.075 8.631 -9.831 1.00 92.94 128 ARG A C 1
ATOM 1005 O O . ARG A 1 128 ? -0.122 9.166 -10.933 1.00 92.94 128 ARG A O 1
ATOM 1012 N N . GLU A 1 129 ? 1.044 8.230 -9.259 1.00 91.12 129 GLU A N 1
ATOM 1013 C CA . GLU A 1 129 ? 2.352 8.212 -9.886 1.00 91.12 129 GLU A CA 1
ATOM 1014 C C . GLU A 1 129 ? 2.981 6.840 -9.638 1.00 91.12 129 GLU A C 1
ATOM 1016 O O . GLU A 1 129 ? 3.070 6.394 -8.495 1.00 91.12 129 GLU A O 1
ATOM 1021 N N . ILE A 1 130 ? 3.381 6.150 -10.705 1.00 88.81 130 ILE A N 1
ATOM 1022 C CA . ILE A 1 130 ? 4.095 4.870 -10.632 1.00 88.81 130 ILE A CA 1
ATOM 1023 C C . ILE A 1 130 ? 5.394 5.006 -11.405 1.00 88.81 130 ILE A C 1
ATOM 1025 O O . ILE A 1 130 ? 5.399 5.430 -12.561 1.00 88.81 130 ILE A O 1
ATOM 1029 N N . HIS A 1 131 ? 6.476 4.573 -10.776 1.00 86.31 131 HIS A N 1
ATOM 1030 C CA . HIS A 1 131 ? 7.779 4.400 -11.394 1.00 86.31 131 HIS A CA 1
ATOM 1031 C C . HIS A 1 131 ? 8.066 2.913 -11.456 1.00 86.31 131 HIS A C 1
ATOM 1033 O O . HIS A 1 131 ? 8.018 2.218 -10.442 1.00 86.31 131 HIS A O 1
ATOM 1039 N N . HIS A 1 132 ? 8.338 2.412 -12.651 1.00 83.25 132 HIS A N 1
ATOM 1040 C CA . HIS A 1 132 ? 8.550 0.989 -12.868 1.00 83.25 132 HIS A CA 1
ATOM 1041 C C . HIS A 1 132 ? 9.595 0.770 -13.949 1.00 83.25 132 HIS A C 1
ATOM 1043 O O . HIS A 1 132 ? 9.744 1.575 -14.867 1.00 83.25 132 HIS A O 1
ATOM 1049 N N . TRP A 1 133 ? 10.290 -0.357 -13.875 1.00 82.88 133 TRP A N 1
ATOM 1050 C CA . TRP A 1 133 ? 11.163 -0.794 -14.950 1.00 82.88 133 TRP A CA 1
ATOM 1051 C C . TRP A 1 133 ? 10.446 -1.845 -15.806 1.00 82.88 133 TRP A C 1
ATOM 1053 O O . TRP A 1 133 ? 9.652 -2.631 -15.289 1.00 82.88 133 TRP A O 1
ATOM 1063 N N . PRO A 1 134 ? 10.706 -1.881 -17.123 1.00 75.12 134 PRO A N 1
ATOM 1064 C CA . PRO A 1 134 ? 9.925 -2.679 -18.069 1.00 75.12 134 PRO A CA 1
ATOM 1065 C C . PRO A 1 134 ? 10.095 -4.203 -17.939 1.00 75.12 134 PRO A C 1
ATOM 1067 O O . PRO A 1 134 ? 9.395 -4.939 -18.630 1.00 75.12 134 PRO A O 1
ATOM 1070 N N . LEU A 1 135 ? 11.004 -4.697 -17.092 1.00 72.06 135 LEU A N 1
ATOM 1071 C CA . LEU A 1 135 ? 11.257 -6.129 -16.919 1.00 72.06 135 LEU A CA 1
ATOM 1072 C C . LEU A 1 135 ? 11.175 -6.517 -15.434 1.00 72.06 135 LEU A C 1
ATOM 1074 O O . LEU A 1 135 ? 11.992 -6.036 -14.655 1.00 72.06 135 LEU A O 1
ATOM 1078 N N . PRO A 1 136 ? 10.257 -7.401 -15.008 1.00 68.25 136 PRO A N 1
ATOM 1079 C CA . PRO A 1 136 ? 10.354 -8.009 -13.685 1.00 68.25 136 PRO A CA 1
ATOM 1080 C C . PRO A 1 136 ? 11.612 -8.905 -13.611 1.00 68.25 136 PRO A C 1
ATOM 1082 O O . PRO A 1 136 ? 12.102 -9.368 -14.646 1.00 68.25 136 PRO A O 1
ATOM 1085 N N . PRO A 1 137 ? 12.167 -9.169 -12.417 1.00 68.44 137 PRO A N 1
ATOM 1086 C CA . PRO A 1 137 ? 11.653 -8.823 -11.095 1.00 68.44 137 PRO A CA 1
ATOM 1087 C C . PRO A 1 137 ? 12.179 -7.474 -10.579 1.00 68.44 137 PRO A C 1
ATOM 1089 O O . PRO A 1 137 ? 12.522 -7.358 -9.409 1.00 68.44 137 PRO A O 1
ATOM 1092 N N . LEU A 1 138 ? 12.315 -6.459 -11.434 1.00 74.88 138 LEU A N 1
ATOM 1093 C CA . LEU A 1 138 ? 12.767 -5.142 -10.991 1.00 74.88 138 LEU A CA 1
ATOM 1094 C C . LEU A 1 138 ? 11.735 -4.484 -10.066 1.00 74.88 138 LEU A C 1
ATOM 1096 O O . LEU A 1 138 ? 10.539 -4.764 -10.188 1.00 74.88 138 LEU A O 1
ATOM 1100 N N . PRO A 1 139 ? 12.183 -3.636 -9.129 1.00 74.81 139 PRO A N 1
ATOM 1101 C CA . PRO A 1 139 ? 11.268 -2.982 -8.217 1.00 74.81 139 PRO A CA 1
ATOM 1102 C C . PRO A 1 139 ? 10.435 -1.936 -8.949 1.00 74.81 139 PRO A C 1
ATOM 1104 O O . PRO A 1 139 ? 10.850 -1.372 -9.954 1.00 74.81 139 PRO A O 1
ATOM 1107 N N . ALA A 1 140 ? 9.262 -1.657 -8.419 1.00 82.06 140 ALA A N 1
ATOM 1108 C CA . ALA A 1 140 ? 8.431 -0.533 -8.786 1.00 82.06 140 ALA A CA 1
ATOM 1109 C C . ALA A 1 140 ? 8.078 0.211 -7.506 1.00 82.06 140 ALA A C 1
ATOM 1111 O O . ALA A 1 140 ? 7.925 -0.394 -6.448 1.00 82.06 140 ALA A O 1
ATOM 1112 N N . TRP A 1 141 ? 7.913 1.520 -7.599 1.00 84.62 141 TRP A N 1
ATOM 1113 C CA . TRP A 1 141 ? 7.375 2.299 -6.498 1.00 84.62 141 TRP A CA 1
ATOM 1114 C C . TRP A 1 141 ? 6.180 3.101 -6.971 1.00 84.62 141 TRP A C 1
ATOM 1116 O O . TRP A 1 141 ? 6.051 3.447 -8.149 1.00 84.62 141 TRP A O 1
ATOM 1126 N N . PHE A 1 142 ? 5.277 3.368 -6.042 1.00 87.94 142 PHE A N 1
ATOM 1127 C CA . PHE A 1 142 ? 4.056 4.091 -6.328 1.00 87.94 142 PHE A CA 1
ATOM 1128 C C . PHE A 1 142 ? 3.771 5.126 -5.255 1.00 87.94 142 PHE A C 1
ATOM 1130 O O . PHE A 1 142 ? 4.100 4.968 -4.079 1.00 87.94 142 PHE A O 1
ATOM 1137 N N . ARG A 1 143 ? 3.102 6.186 -5.686 1.00 89.25 143 ARG A N 1
ATOM 1138 C CA . ARG A 1 143 ? 2.586 7.247 -4.841 1.00 89.25 143 ARG A CA 1
ATOM 1139 C C . ARG A 1 143 ? 1.182 7.589 -5.303 1.00 89.25 143 ARG A C 1
ATOM 1141 O O . ARG A 1 143 ? 0.969 7.942 -6.459 1.00 89.25 143 ARG A O 1
ATOM 1148 N N . LEU A 1 144 ? 0.224 7.471 -4.398 1.00 91.50 144 LEU A N 1
ATOM 1149 C CA . LEU A 1 144 ? -1.166 7.820 -4.622 1.00 91.50 144 LEU A CA 1
ATOM 1150 C C . LEU A 1 144 ? -1.573 8.845 -3.576 1.00 91.50 144 LEU A C 1
ATOM 1152 O O . LEU A 1 144 ? -1.405 8.621 -2.381 1.00 91.50 144 LEU A O 1
ATOM 1156 N N . ILE A 1 145 ? -2.098 9.977 -4.024 1.00 90.75 145 ILE A N 1
ATOM 1157 C CA . ILE A 1 145 ? -2.455 11.094 -3.151 1.00 90.75 145 ILE A CA 1
ATOM 1158 C C . ILE A 1 145 ? -3.910 11.475 -3.390 1.00 90.75 145 ILE A C 1
ATOM 1160 O O . ILE A 1 145 ? -4.330 11.674 -4.533 1.00 90.75 145 ILE A O 1
ATOM 1164 N N . ASN A 1 146 ? -4.664 11.606 -2.305 1.00 90.94 146 ASN A N 1
ATOM 1165 C CA . ASN A 1 146 ? -5.946 12.297 -2.291 1.00 90.94 146 ASN A CA 1
ATOM 1166 C C . ASN A 1 146 ? -6.016 13.247 -1.080 1.00 90.94 146 ASN A C 1
ATOM 1168 O O . ASN A 1 146 ? -5.042 13.416 -0.349 1.00 90.94 146 ASN A O 1
ATOM 1172 N N . GLU A 1 147 ? -7.169 13.878 -0.866 1.00 87.25 147 GLU A N 1
ATOM 1173 C CA . GLU A 1 147 ? -7.367 14.867 0.206 1.00 87.25 147 GLU A CA 1
ATOM 1174 C C . GLU A 1 147 ? -7.296 14.284 1.632 1.00 87.25 147 GLU A C 1
ATOM 1176 O O . GLU A 1 147 ? -7.132 15.020 2.604 1.00 87.25 147 GLU A O 1
ATOM 1181 N N . GLN A 1 148 ? -7.453 12.968 1.782 1.00 86.31 148 GLN A N 1
ATOM 1182 C CA . GLN A 1 148 ? -7.584 12.291 3.075 1.00 86.31 148 GLN A CA 1
ATOM 1183 C C . GLN A 1 148 ? -6.360 11.438 3.421 1.00 86.31 148 GLN A C 1
ATOM 1185 O O . GLN A 1 148 ? -6.023 11.268 4.593 1.00 86.31 148 GLN A O 1
ATOM 1190 N N . SER A 1 149 ? -5.711 10.855 2.415 1.00 88.19 149 SER A N 1
ATOM 1191 C CA . SER A 1 149 ? -4.667 9.846 2.571 1.00 88.19 149 SER A CA 1
ATOM 1192 C C . SER A 1 149 ? -3.589 9.983 1.503 1.00 88.19 149 SER A C 1
ATOM 1194 O O . SER A 1 149 ? -3.861 10.294 0.341 1.00 88.19 149 SER A O 1
ATOM 1196 N N . ILE A 1 150 ? -2.363 9.654 1.897 1.00 89.19 150 ILE A N 1
ATOM 1197 C CA . ILE A 1 150 ? -1.301 9.306 0.955 1.00 89.19 150 ILE A CA 1
ATOM 1198 C C . ILE A 1 150 ? -1.065 7.809 1.084 1.00 89.19 150 ILE A C 1
ATOM 1200 O O . ILE A 1 150 ? -0.911 7.296 2.191 1.00 89.19 150 ILE A O 1
ATOM 1204 N N . LEU A 1 151 ? -1.033 7.118 -0.044 1.00 89.69 151 LEU A N 1
ATOM 1205 C CA . LEU A 1 151 ? -0.671 5.717 -0.131 1.00 89.69 151 LEU A CA 1
ATOM 1206 C C . LEU A 1 151 ? 0.635 5.614 -0.913 1.00 89.69 151 LEU A C 1
ATOM 1208 O O . LEU A 1 151 ? 0.735 6.069 -2.051 1.00 89.69 151 LEU A O 1
ATOM 1212 N N . PHE A 1 152 ? 1.649 5.046 -0.284 1.00 87.81 152 PHE A N 1
ATOM 1213 C CA . PHE A 1 152 ? 2.985 4.925 -0.846 1.00 87.81 152 PHE A CA 1
ATOM 1214 C C . PHE A 1 152 ? 3.494 3.512 -0.662 1.00 87.81 152 PHE A C 1
ATOM 1216 O O . PHE A 1 152 ? 3.204 2.880 0.353 1.00 87.81 152 PHE A O 1
ATOM 1223 N N . GLY A 1 153 ? 4.283 3.031 -1.608 1.00 83.31 153 GLY A N 1
ATOM 1224 C CA . GLY A 1 153 ? 4.875 1.725 -1.447 1.00 83.31 153 GLY A CA 1
ATOM 1225 C C . GLY A 1 153 ? 5.900 1.361 -2.489 1.00 83.31 153 GLY A C 1
ATOM 1226 O O . GLY A 1 153 ? 6.041 2.014 -3.526 1.00 83.31 153 GLY A O 1
ATOM 1227 N N . GLU A 1 154 ? 6.592 0.279 -2.173 1.00 81.00 154 GLU A N 1
ATOM 1228 C CA . GLU A 1 154 ? 7.553 -0.390 -3.031 1.00 81.00 154 GLU A CA 1
ATOM 1229 C C . GLU A 1 154 ? 7.057 -1.809 -3.285 1.00 81.00 154 GLU A C 1
ATOM 1231 O O . GLU A 1 154 ? 6.525 -2.479 -2.396 1.00 81.00 154 GLU A O 1
ATOM 1236 N N . VAL A 1 155 ? 7.218 -2.260 -4.520 1.00 80.69 155 VAL A N 1
ATOM 1237 C CA . VAL A 1 155 ? 6.880 -3.605 -4.950 1.00 80.69 155 VAL A CA 1
ATOM 1238 C C . VAL A 1 155 ? 8.053 -4.207 -5.674 1.00 80.69 155 VAL A C 1
ATOM 1240 O O . VAL A 1 155 ? 8.685 -3.549 -6.490 1.00 80.69 155 VAL A O 1
ATOM 1243 N N . LEU A 1 156 ? 8.295 -5.485 -5.427 1.00 78.75 156 LEU A N 1
ATOM 1244 C CA . LEU A 1 156 ? 9.277 -6.267 -6.141 1.00 78.75 156 LEU A CA 1
ATOM 1245 C C . LEU A 1 156 ? 8.614 -7.436 -6.853 1.00 78.75 156 LEU A C 1
ATOM 1247 O O . LEU A 1 156 ? 7.797 -8.131 -6.260 1.00 78.75 156 LEU A O 1
ATOM 1251 N N . GLY A 1 157 ? 8.991 -7.674 -8.109 1.00 76.94 157 GLY A N 1
ATOM 1252 C CA . GLY A 1 157 ? 8.535 -8.854 -8.846 1.00 76.94 157 GLY A CA 1
ATOM 1253 C C . GLY A 1 157 ? 7.246 -8.678 -9.649 1.00 76.94 157 GLY A C 1
ATOM 1254 O O . GLY A 1 157 ? 6.909 -9.593 -10.390 1.00 76.94 157 GLY A O 1
ATOM 1255 N N . LEU A 1 158 ? 6.566 -7.527 -9.563 1.00 80.38 158 LEU A N 1
ATOM 1256 C CA . LEU A 1 158 ? 5.369 -7.249 -10.364 1.00 80.38 158 LEU A CA 1
ATOM 1257 C C . LEU A 1 158 ? 5.679 -6.422 -11.610 1.00 80.38 158 LEU A C 1
ATOM 1259 O O . LEU A 1 158 ? 6.439 -5.453 -11.578 1.00 80.38 158 LEU A O 1
ATOM 1263 N N . THR A 1 159 ? 5.006 -6.761 -12.704 1.00 84.62 159 THR A N 1
ATOM 1264 C CA . THR A 1 159 ? 4.826 -5.856 -13.839 1.00 84.62 159 THR A CA 1
ATOM 1265 C C . THR A 1 159 ? 3.947 -4.665 -13.445 1.00 84.62 159 THR A C 1
ATOM 1267 O O . THR A 1 159 ? 3.225 -4.685 -12.445 1.00 84.62 159 THR A O 1
ATOM 1270 N N . ARG A 1 160 ? 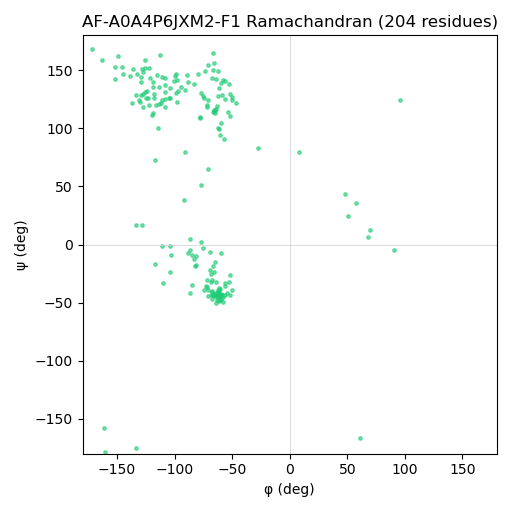3.948 -3.611 -14.271 1.00 86.06 160 ARG A N 1
ATOM 1271 C CA . ARG A 1 160 ? 3.076 -2.442 -14.069 1.00 86.06 160 ARG A CA 1
ATOM 1272 C C . ARG A 1 160 ? 1.597 -2.821 -13.993 1.00 86.06 160 ARG A C 1
ATOM 1274 O O . ARG A 1 160 ? 0.874 -2.280 -13.163 1.00 86.06 160 ARG A O 1
ATOM 1281 N N . ASP A 1 161 ? 1.147 -3.709 -14.875 1.00 88.06 161 ASP A N 1
ATOM 1282 C CA . ASP A 1 161 ? -0.269 -4.069 -14.972 1.00 88.06 161 ASP A CA 1
ATOM 1283 C C . ASP A 1 161 ? -0.705 -4.924 -13.774 1.00 88.06 161 ASP A C 1
ATOM 1285 O O . ASP A 1 161 ? -1.791 -4.714 -13.236 1.00 88.06 161 ASP A O 1
ATOM 1289 N N . GLU A 1 162 ? 0.169 -5.807 -13.282 1.00 87.81 162 GLU A N 1
ATOM 1290 C CA . GLU A 1 162 ? -0.058 -6.550 -12.037 1.00 87.81 162 GLU A CA 1
ATOM 1291 C C . GLU A 1 162 ? -0.074 -5.621 -10.820 1.00 87.81 162 GLU A C 1
ATOM 1293 O O . GLU A 1 162 ? -0.981 -5.720 -9.994 1.00 87.81 162 GLU A O 1
ATOM 1298 N N . LEU A 1 163 ? 0.862 -4.667 -10.735 1.00 88.44 163 LEU A N 1
ATOM 1299 C CA . LEU A 1 163 ? 0.850 -3.638 -9.694 1.00 88.44 163 LEU A CA 1
ATOM 1300 C C . LEU A 1 163 ? -0.445 -2.820 -9.743 1.00 88.44 163 LEU A C 1
ATOM 1302 O O . LEU A 1 163 ? -1.063 -2.564 -8.715 1.00 88.44 163 LEU A O 1
ATOM 1306 N N . GLN A 1 164 ? -0.892 -2.428 -10.934 1.00 90.56 164 GLN A N 1
ATOM 1307 C CA . GLN A 1 164 ? -2.151 -1.714 -11.108 1.00 90.56 164 GLN A CA 1
ATOM 1308 C C . GLN A 1 164 ? -3.347 -2.553 -10.646 1.00 90.56 164 GLN A C 1
ATOM 1310 O O . GLN A 1 164 ? -4.190 -2.041 -9.911 1.00 90.56 164 GLN A O 1
ATOM 1315 N N . SER A 1 165 ? -3.406 -3.830 -11.031 1.00 89.69 165 SER A N 1
ATOM 1316 C CA . SER A 1 165 ? -4.464 -4.745 -10.596 1.00 89.69 165 SER A CA 1
ATOM 1317 C C . SER A 1 165 ? -4.474 -4.926 -9.078 1.00 89.69 165 SER A C 1
ATOM 1319 O O . SER A 1 165 ? -5.544 -4.959 -8.472 1.00 89.69 165 SER A O 1
ATOM 1321 N N . LEU A 1 166 ? -3.296 -5.014 -8.461 1.00 88.75 166 LEU A N 1
ATOM 1322 C CA . LEU A 1 166 ? -3.132 -5.108 -7.016 1.00 88.75 166 LEU A CA 1
ATOM 1323 C C . LEU A 1 166 ? -3.619 -3.850 -6.306 1.00 88.75 166 LEU A C 1
ATOM 1325 O O . LEU A 1 166 ? -4.406 -3.926 -5.371 1.00 88.75 166 LEU A O 1
ATOM 1329 N N . LEU A 1 167 ? -3.180 -2.675 -6.755 1.00 91.44 167 LEU A N 1
ATOM 1330 C CA . LEU A 1 167 ? -3.599 -1.415 -6.146 1.00 91.44 167 LEU A CA 1
ATOM 1331 C C . LEU A 1 167 ? -5.117 -1.227 -6.264 1.00 91.44 167 LEU A C 1
ATOM 1333 O O . LEU A 1 167 ? -5.753 -0.770 -5.321 1.00 91.44 167 LEU A O 1
ATOM 1337 N N . SER A 1 168 ? -5.719 -1.642 -7.381 1.00 91.62 168 SER A N 1
ATOM 1338 C CA . SER A 1 168 ? -7.177 -1.629 -7.554 1.00 91.62 168 SER A CA 1
ATOM 1339 C C . SER A 1 168 ? -7.925 -2.649 -6.687 1.00 91.62 168 SER A C 1
ATOM 1341 O O . SER A 1 168 ? -9.114 -2.451 -6.440 1.00 91.62 168 SER A O 1
ATOM 1343 N N . SER A 1 169 ? -7.272 -3.716 -6.213 1.00 89.81 169 SER A N 1
ATOM 1344 C CA . SER A 1 169 ? -7.87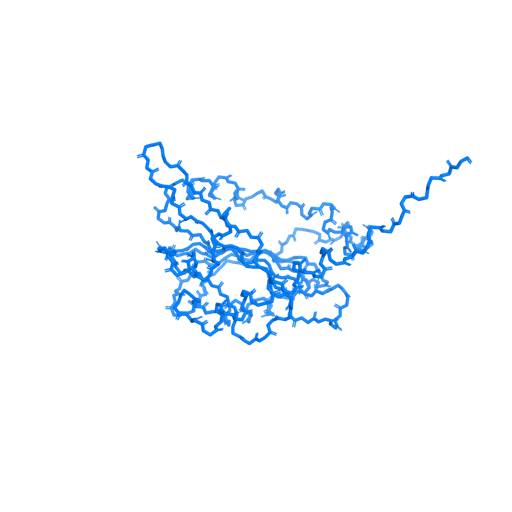9 -4.688 -5.293 1.00 89.81 169 SER A CA 1
ATOM 1345 C C . SER A 1 169 ? -7.718 -4.312 -3.816 1.00 89.81 169 SER A C 1
ATOM 1347 O O . SER A 1 169 ? -8.347 -4.937 -2.957 1.00 89.81 169 SER A O 1
ATOM 1349 N N . CYS A 1 170 ? -6.937 -3.269 -3.511 1.00 91.12 170 CYS A N 1
ATOM 1350 C CA . CYS A 1 170 ? -6.830 -2.729 -2.164 1.00 91.12 170 CYS A CA 1
ATOM 1351 C C . CYS A 1 170 ? -8.187 -2.241 -1.637 1.00 91.12 170 CYS A C 1
ATOM 1353 O O . CYS A 1 170 ? -8.965 -1.565 -2.316 1.00 91.12 170 CYS A O 1
ATOM 1355 N N . ILE A 1 171 ? -8.428 -2.536 -0.366 1.00 91.88 171 ILE A N 1
ATOM 1356 C CA . ILE A 1 171 ? -9.613 -2.136 0.387 1.00 91.88 171 ILE A CA 1
ATOM 1357 C C . ILE A 1 171 ? -9.209 -1.412 1.667 1.00 91.88 171 ILE A C 1
ATOM 1359 O O . ILE A 1 171 ? -8.097 -1.583 2.166 1.00 91.88 171 ILE A O 1
ATOM 1363 N N . VAL A 1 172 ? -10.131 -0.626 2.223 1.00 92.81 172 VAL A N 1
ATOM 1364 C CA . VAL A 1 172 ? -9.952 -0.015 3.545 1.00 92.81 172 VAL A CA 1
ATOM 1365 C C . VAL A 1 172 ? -10.125 -1.085 4.621 1.00 92.81 172 VAL A C 1
ATOM 1367 O O . VAL A 1 172 ? -11.147 -1.774 4.660 1.00 92.81 172 VAL A O 1
ATOM 1370 N N . VAL A 1 173 ? -9.132 -1.224 5.499 1.00 91.62 173 VAL A N 1
ATOM 1371 C CA . VAL A 1 173 ? -9.093 -2.288 6.515 1.00 91.62 173 VAL A CA 1
ATOM 1372 C C . VAL A 1 173 ? -9.448 -1.823 7.928 1.00 91.62 173 VAL A C 1
ATOM 1374 O O . VAL A 1 173 ? -9.660 -2.676 8.786 1.00 91.62 173 VAL A O 1
ATOM 1377 N N . ASN A 1 174 ? -9.578 -0.514 8.189 1.00 90.94 174 ASN A N 1
ATOM 1378 C CA . ASN A 1 174 ? -9.832 0.041 9.533 1.00 90.94 174 ASN A CA 1
ATOM 1379 C C . ASN A 1 174 ? -11.002 -0.636 10.262 1.00 90.94 174 ASN A C 1
ATOM 1381 O O . ASN A 1 174 ? -10.922 -0.886 11.461 1.00 90.94 174 ASN A O 1
ATOM 1385 N N . GLU A 1 175 ? -12.070 -0.958 9.533 1.00 88.25 175 GLU A N 1
ATOM 1386 C CA . GLU A 1 175 ? -13.312 -1.508 10.091 1.00 88.25 175 GLU A CA 1
ATOM 1387 C C . GLU A 1 175 ? -13.471 -3.019 9.843 1.00 88.25 175 GLU A C 1
ATOM 1389 O O . GLU A 1 175 ? -14.437 -3.639 10.290 1.00 88.25 175 GLU A O 1
ATOM 1394 N N . ARG A 1 176 ? -12.516 -3.651 9.153 1.00 89.56 176 ARG A N 1
ATOM 1395 C CA . ARG A 1 176 ? -12.581 -5.064 8.757 1.00 89.56 176 ARG A CA 1
ATOM 1396 C C . ARG A 1 176 ? -11.949 -5.962 9.813 1.00 89.56 176 ARG A C 1
ATOM 1398 O O . ARG A 1 176 ? -10.802 -6.383 9.688 1.00 89.56 176 ARG A O 1
ATOM 1405 N N . GLN A 1 177 ? -12.701 -6.245 10.878 1.00 87.00 177 GLN A N 1
ATOM 1406 C CA . GLN A 1 177 ? -12.221 -7.048 12.011 1.00 87.00 177 GLN A CA 1
ATOM 1407 C C . GLN A 1 177 ? -11.712 -8.437 11.599 1.00 87.00 177 GLN A C 1
ATOM 1409 O O . GLN A 1 177 ? -10.743 -8.920 12.179 1.00 87.00 177 GLN A O 1
ATOM 1414 N N . ASP A 1 178 ? -12.342 -9.054 10.601 1.00 85.88 178 ASP A N 1
ATOM 1415 C CA . ASP A 1 178 ? -11.923 -10.325 10.012 1.00 85.88 178 ASP A CA 1
ATOM 1416 C C . ASP A 1 178 ? -10.491 -10.252 9.460 1.00 85.88 178 ASP A C 1
ATOM 1418 O O . ASP A 1 178 ? -9.644 -11.071 9.818 1.00 85.88 178 ASP A O 1
ATOM 1422 N N . LEU A 1 179 ? -10.199 -9.219 8.667 1.00 84.38 179 LEU A N 1
ATOM 1423 C CA . LEU A 1 179 ? -8.879 -9.015 8.071 1.00 84.38 179 LEU A CA 1
ATOM 1424 C C . LEU A 1 179 ? -7.848 -8.604 9.116 1.00 84.38 179 LEU A C 1
ATOM 1426 O O . LEU A 1 179 ? -6.761 -9.164 9.152 1.00 84.38 179 LEU A O 1
ATOM 1430 N N . LEU A 1 180 ? -8.187 -7.687 10.023 1.00 84.94 180 LEU A N 1
ATOM 1431 C CA . LEU A 1 180 ? -7.261 -7.260 11.074 1.00 84.94 180 LEU A CA 1
ATOM 1432 C C . LEU A 1 180 ? -6.847 -8.423 11.990 1.00 84.94 180 LEU A C 1
ATOM 1434 O O . LEU A 1 180 ? -5.683 -8.510 12.383 1.00 84.94 180 LEU A O 1
ATOM 1438 N N . ALA A 1 181 ? -7.772 -9.335 12.306 1.00 83.38 181 ALA A N 1
ATOM 1439 C CA . ALA A 1 181 ? -7.462 -10.542 13.068 1.00 83.38 181 ALA A CA 1
ATOM 1440 C C . ALA A 1 181 ? -6.537 -11.489 12.294 1.00 83.38 181 ALA A C 1
ATOM 1442 O O . ALA A 1 181 ? -5.568 -12.002 12.857 1.00 83.38 181 ALA A O 1
ATOM 1443 N N . GLN A 1 182 ? -6.798 -11.677 10.999 1.00 80.50 182 GLN A N 1
ATOM 1444 C CA . GLN A 1 182 ? -5.921 -12.446 10.124 1.00 80.50 182 GLN A CA 1
ATOM 1445 C C . GLN A 1 182 ? -4.511 -11.842 10.067 1.00 80.50 182 GLN A C 1
ATOM 1447 O O . GLN A 1 182 ? -3.529 -12.555 10.253 1.00 80.50 182 GLN A O 1
ATOM 1452 N N . TYR A 1 183 ? -4.408 -10.527 9.880 1.00 80.06 183 TYR A N 1
ATOM 1453 C CA . TYR A 1 183 ? -3.141 -9.808 9.762 1.00 80.06 183 TYR A CA 1
ATOM 1454 C C . TYR A 1 183 ? -2.305 -9.940 11.036 1.00 80.06 183 TYR A C 1
ATOM 1456 O O . TYR A 1 183 ? -1.107 -10.211 10.980 1.00 80.06 183 TYR A O 1
ATOM 1464 N N . GLN A 1 184 ? -2.952 -9.812 12.197 1.00 80.31 184 GLN A N 1
ATOM 1465 C CA . GLN A 1 184 ? -2.312 -10.018 13.493 1.00 80.31 184 GLN A CA 1
ATOM 1466 C C . GLN A 1 184 ? -1.799 -11.458 13.655 1.00 80.31 184 GLN A C 1
ATOM 1468 O O . GLN A 1 184 ? -0.704 -11.659 14.182 1.00 80.31 184 GLN A O 1
ATOM 1473 N N . SER A 1 185 ? -2.567 -12.456 13.202 1.00 80.56 185 SER A N 1
ATOM 1474 C CA . SER A 1 185 ? -2.152 -13.860 13.271 1.00 80.56 185 SER A CA 1
ATOM 1475 C C . SER A 1 185 ? -0.941 -14.153 12.384 1.00 80.56 185 SER A C 1
ATOM 1477 O O . SER A 1 185 ? -0.051 -14.880 12.822 1.00 80.56 185 SER A O 1
ATOM 1479 N N . GLU A 1 186 ? -0.900 -13.635 11.155 1.00 76.62 186 GLU A N 1
ATOM 1480 C CA . GLU A 1 186 ? 0.240 -13.848 10.250 1.00 76.62 186 GLU A CA 1
ATOM 1481 C C . GLU A 1 186 ? 1.498 -13.140 10.762 1.00 76.62 186 GLU A C 1
ATOM 1483 O O . GLU A 1 186 ? 2.576 -13.736 10.800 1.00 76.62 186 GLU A O 1
ATOM 1488 N N . PHE A 1 187 ? 1.350 -11.917 11.280 1.00 75.62 187 PHE A N 1
ATOM 1489 C CA . PHE A 1 187 ? 2.447 -11.199 11.923 1.00 75.62 187 PHE A CA 1
ATOM 1490 C C . PHE A 1 187 ? 3.043 -11.984 13.099 1.00 75.62 187 PHE A C 1
ATOM 1492 O O . PHE A 1 187 ? 4.263 -12.118 13.201 1.00 75.62 187 PHE A O 1
ATOM 1499 N N . GLN A 1 188 ? 2.195 -12.548 13.964 1.00 77.94 188 GLN A N 1
ATOM 1500 C CA . GLN A 1 188 ? 2.659 -13.346 15.096 1.00 77.94 188 GLN A CA 1
ATOM 1501 C C . GLN A 1 188 ? 3.416 -14.602 14.636 1.00 77.94 188 GLN A C 1
ATOM 1503 O O . GLN A 1 188 ? 4.492 -14.882 15.160 1.00 77.94 188 GLN A O 1
ATOM 1508 N N . ARG A 1 189 ? 2.909 -15.323 13.624 1.00 77.38 189 ARG A N 1
ATOM 1509 C CA . ARG A 1 189 ? 3.601 -16.498 13.061 1.00 77.38 189 ARG A CA 1
ATOM 1510 C C . ARG A 1 189 ? 4.968 -16.142 12.488 1.00 77.38 189 ARG A C 1
ATOM 1512 O O . ARG A 1 189 ? 5.933 -16.865 12.717 1.00 77.38 189 ARG A O 1
ATOM 1519 N N . PHE A 1 190 ? 5.060 -15.033 11.757 1.00 72.88 190 PHE A N 1
ATOM 1520 C CA . PHE A 1 190 ? 6.323 -14.546 11.209 1.00 72.88 190 PHE A CA 1
ATOM 1521 C C . PHE A 1 190 ? 7.327 -14.204 12.317 1.00 72.88 190 PHE A C 1
ATOM 1523 O O . PHE A 1 190 ? 8.484 -14.625 12.263 1.00 72.88 190 PHE A O 1
ATOM 1530 N N . TRP A 1 191 ? 6.875 -13.489 13.350 1.00 73.25 191 TRP A N 1
ATOM 1531 C CA . TRP A 1 191 ? 7.699 -13.144 14.505 1.00 73.25 191 TRP A CA 1
ATOM 1532 C C . TRP A 1 191 ? 8.212 -14.392 15.233 1.00 73.25 191 TRP A C 1
ATOM 1534 O O . TRP A 1 191 ? 9.410 -14.522 15.491 1.00 73.25 191 TRP A O 1
ATOM 1544 N N . GLU A 1 192 ? 7.324 -15.350 15.500 1.00 80.62 192 GLU A N 1
ATOM 1545 C CA . GLU A 1 192 ? 7.678 -16.638 16.097 1.00 80.62 192 GLU A CA 1
ATOM 1546 C C . GLU A 1 192 ? 8.692 -17.397 15.235 1.00 80.6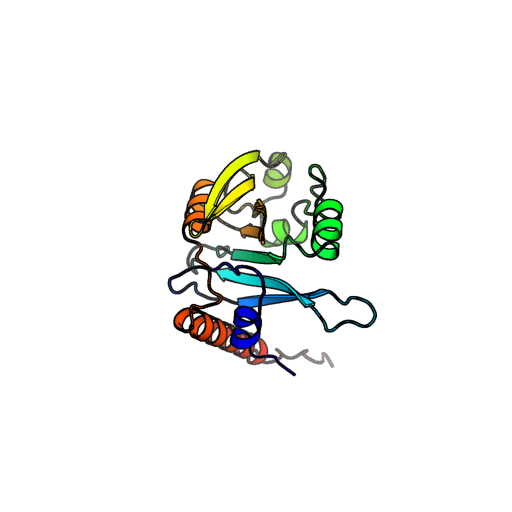2 192 GLU A C 1
ATOM 1548 O O . GLU A 1 192 ? 9.678 -17.898 15.770 1.00 80.62 192 GLU A O 1
ATOM 1553 N N . ALA A 1 193 ? 8.522 -17.430 13.910 1.00 74.94 193 ALA A N 1
ATOM 1554 C CA . ALA A 1 193 ? 9.452 -18.095 13.001 1.00 74.94 193 ALA A CA 1
ATOM 1555 C C . ALA A 1 193 ? 10.860 -17.475 13.030 1.00 74.94 193 ALA A C 1
ATOM 1557 O O . ALA A 1 193 ? 11.844 -18.215 13.046 1.00 74.94 193 ALA A O 1
ATOM 1558 N N . ILE A 1 194 ? 10.973 -16.142 13.083 1.00 72.81 194 ILE A N 1
ATOM 1559 C CA . ILE A 1 194 ? 12.266 -15.447 13.209 1.00 72.81 194 ILE A CA 1
ATOM 1560 C C . ILE A 1 194 ? 12.934 -15.772 14.547 1.00 72.81 194 ILE A C 1
ATOM 1562 O O . ILE A 1 194 ? 14.132 -16.057 14.589 1.00 72.81 194 ILE A O 1
ATOM 1566 N N . HIS A 1 195 ? 12.175 -15.751 15.642 1.00 75.12 195 HIS A N 1
ATOM 1567 C CA . HIS A 1 195 ? 12.716 -15.961 16.986 1.00 75.12 195 HIS A CA 1
ATOM 1568 C C . HIS A 1 195 ? 12.918 -17.434 17.363 1.00 75.12 195 HIS A C 1
ATOM 1570 O O . HIS A 1 195 ? 13.682 -17.724 18.284 1.00 75.12 195 HIS A O 1
ATOM 1576 N N . ALA A 1 196 ? 12.284 -18.363 16.647 1.00 75.81 196 ALA A N 1
ATOM 1577 C CA . ALA A 1 196 ? 12.477 -19.800 16.804 1.00 75.81 196 ALA A CA 1
ATOM 1578 C C . ALA A 1 196 ? 13.726 -20.324 16.078 1.00 75.81 196 ALA A C 1
ATOM 1580 O O . ALA A 1 196 ? 14.107 -21.475 16.306 1.00 75.81 196 ALA A O 1
ATOM 1581 N N . GLN A 1 197 ? 14.387 -19.523 15.228 1.00 59.22 197 GLN A N 1
ATOM 1582 C CA . GLN A 1 197 ? 15.641 -19.944 14.606 1.00 59.22 197 GLN A CA 1
ATOM 1583 C C . GLN A 1 197 ? 16.724 -20.101 15.686 1.00 59.22 197 GLN A C 1
ATOM 1585 O O . GLN A 1 197 ? 17.102 -19.114 16.327 1.00 59.22 197 GLN A O 1
ATOM 1590 N N . PRO A 1 198 ? 17.246 -21.321 15.923 1.00 52.06 198 PRO A N 1
ATOM 1591 C CA . PRO A 1 198 ? 18.323 -21.508 16.876 1.00 52.06 198 PRO A CA 1
ATOM 1592 C C . PRO A 1 198 ? 19.521 -20.697 16.396 1.00 52.06 198 PRO A C 1
ATOM 1594 O O . PRO A 1 198 ? 19.883 -20.743 15.220 1.00 52.06 198 PRO A O 1
ATOM 1597 N N . SER A 1 199 ? 20.146 -19.966 17.316 1.00 54.75 199 SER A N 1
ATOM 1598 C CA . SER A 1 199 ? 21.425 -19.306 17.097 1.00 54.75 199 SER A CA 1
ATOM 1599 C C . SER A 1 199 ? 22.450 -20.365 16.689 1.00 54.75 199 SER A C 1
ATOM 1601 O O . SER A 1 199 ? 23.081 -21.006 17.528 1.00 54.75 199 SER A O 1
ATOM 1603 N N . SER A 1 200 ? 22.579 -20.597 15.381 1.00 47.69 200 SER A N 1
ATOM 1604 C CA . SER A 1 200 ? 23.550 -21.518 14.809 1.00 47.69 200 SER A CA 1
ATOM 1605 C C . SER A 1 200 ? 24.915 -21.114 15.347 1.00 47.69 200 SER A C 1
ATOM 1607 O O . SER A 1 200 ? 25.373 -19.988 15.131 1.00 47.69 200 SER A O 1
ATOM 1609 N N . GLY A 1 201 ? 25.485 -22.006 16.155 1.00 46.12 201 GLY A N 1
ATOM 1610 C CA . GLY A 1 201 ? 26.585 -21.708 17.049 1.00 46.12 201 GLY A CA 1
ATOM 1611 C C . GLY A 1 201 ? 27.728 -20.995 16.343 1.00 46.12 201 GLY A C 1
ATOM 1612 O O . GLY A 1 201 ? 28.300 -21.502 15.378 1.00 46.12 201 GLY A O 1
ATOM 1613 N N . ARG A 1 202 ? 28.132 -19.847 16.896 1.00 41.69 202 ARG A N 1
ATOM 1614 C CA . ARG A 1 202 ? 29.514 -19.393 16.757 1.00 41.69 202 ARG A CA 1
ATOM 1615 C C . ARG A 1 202 ? 30.386 -20.465 17.396 1.00 41.69 202 ARG A C 1
ATOM 1617 O O . ARG A 1 202 ? 30.581 -20.476 18.612 1.00 41.69 202 ARG A O 1
ATOM 1624 N N . GLY A 1 203 ? 30.864 -21.391 16.570 1.00 39.81 203 GLY A N 1
ATOM 1625 C CA . GLY A 1 203 ? 31.940 -22.296 16.923 1.00 39.81 203 GLY A CA 1
ATOM 1626 C C . GLY A 1 203 ? 33.099 -21.463 17.454 1.00 39.81 203 GLY A C 1
ATOM 1627 O O . GLY A 1 203 ? 33.719 -20.697 16.721 1.00 39.81 203 GLY A O 1
ATOM 1628 N N . ARG A 1 204 ? 33.356 -21.579 18.758 1.00 40.75 204 ARG A N 1
ATOM 1629 C CA . ARG A 1 204 ? 34.621 -21.176 19.362 1.00 40.75 204 ARG A CA 1
ATOM 1630 C C . ARG A 1 204 ? 35.688 -22.065 18.730 1.00 40.75 204 ARG A C 1
ATOM 1632 O O . ARG A 1 204 ? 35.818 -23.225 19.111 1.00 40.75 204 ARG A O 1
ATOM 1639 N N . ILE A 1 205 ? 36.411 -21.531 17.752 1.00 44.28 205 ILE A N 1
ATOM 1640 C CA . ILE A 1 205 ? 37.702 -22.090 17.357 1.00 44.28 205 ILE A CA 1
ATOM 1641 C C . ILE A 1 205 ? 38.605 -21.897 18.581 1.00 44.28 205 ILE A C 1
ATOM 1643 O O . ILE A 1 205 ? 38.809 -20.764 19.025 1.00 44.28 205 ILE A O 1
ATOM 1647 N N . ARG A 1 206 ? 38.996 -23.012 19.200 1.00 57.28 206 ARG A N 1
ATOM 1648 C CA . ARG A 1 206 ? 40.050 -23.063 20.216 1.00 57.28 206 ARG A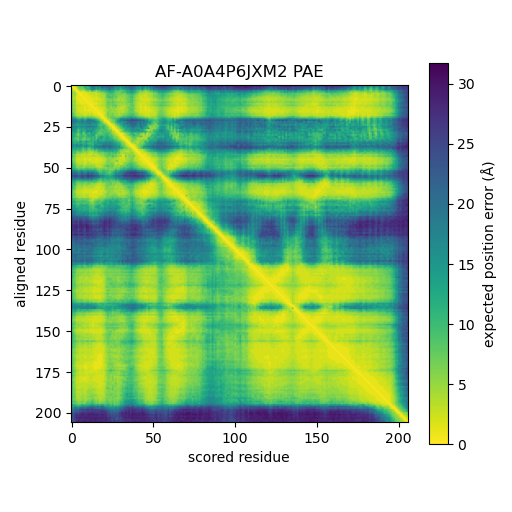 CA 1
ATOM 1649 C C . ARG A 1 206 ? 41.403 -23.124 19.531 1.00 57.28 206 ARG A C 1
ATOM 1651 O O . ARG A 1 206 ? 41.470 -23.787 18.474 1.00 57.28 206 ARG A O 1
#

Secondary structure (DSSP, 8-state):
----HHHHHHH-SS--EEESS--TT-EEEEEEEE--TTSPPEEEEEEEEEES-SSSSSPPEEEEEEEETT-HHHHHHHHHHS-TT-TTS---HHHHHHTT--HHHHTT--SPEEEEEEEEETTEEEEEEEEE-SSTTSEEEEEEE-SSEEEEEEEES--HHHHHHHHHHEEE-TT-HHHHHHHHHHHHHHHHHHHTS---------

pLDDT: mean 72.85, std 16.25, range [38.47, 95.62]

Organism: Ktedonosporobacter rubrisoli (NCBI:txid2509675)

Sequence (206 aa):
MERDLQTLVKQAKFPVYGLAGNPHNLTLHSIGTSWLPNEQAILNSISLGFSIDDTPHPPIRVDLTSYYAQDEYTWSTFIQLVPPHRPEFSLDHSALSSLQVPAKQRAHLGEPLVSIDQMSIASLTFSREIHHWPLPPLPAWFRLINEQSILFGEVLGLTRDELQSLLSSCIVVNERQDLLAQYQSEFQRFWEAIHAQPSSGRGRIR

Mean predicted aligned error: 10.53 Å

Solvent-accessible surface area (backbone atoms only — not comparable to full-atom values): 11632 Å² total; per-residue (Å²): 130,88,72,56,62,54,61,53,49,50,65,42,93,33,71,37,64,42,73,79,72,91,48,52,74,29,31,75,71,50,74,44,66,47,74,54,93,97,52,74,74,40,74,39,31,45,27,43,27,32,24,78,46,92,80,51,90,72,53,31,38,37,39,40,32,21,28,32,42,77,39,64,67,52,42,53,49,49,57,64,74,51,43,100,83,52,67,79,78,46,71,44,72,65,61,47,55,75,64,65,59,51,70,74,57,62,76,65,60,72,76,61,51,75,48,77,54,77,48,60,38,70,91,41,69,21,50,32,40,38,38,33,49,100,52,63,64,39,57,28,40,41,41,31,40,43,88,55,28,31,42,37,35,45,33,29,41,49,47,73,67,55,46,51,54,50,53,51,55,26,34,66,42,47,83,36,63,72,56,39,52,49,44,52,53,39,29,49,52,53,52,49,54,64,71,64,54,74,80,78,72,82,74,78,84,127

Nearest PDB structures (foldseek):
  3kul-assembly1_A  TM=3.958E-01  e=6.625E+00  Homo sapiens
  6mop-assembly1_A  TM=2.569E-01  e=5.001E+00  Homo sapiens
  2frs-assembly2_B  TM=1.983E-01  e=4.225E+00  Homo sapiens
  3fek-assembly2_B  TM=1.868E-01  e=6.625E+00  Homo sapiens

Foldseek 3Di:
DPDQQLVVLLPAQFFDKDFPDDFALWAFDDWDWDDDVPDDTHGFKTKIKTFRDPPDPPTKIKIKMKGFCPPPVCVVCVCVVDPVPDCPCVVPVVNVVSSVDPPVVVVVQPFFDWDWDWDDAQNDIWGKIKTHTQDPQRKIWIWTDDPTIIMIMIIGGDHPVRVNVRRNNMHGCSPPPVVSVVSSVSNVVVVCVVVVPPPPDPPPPD